Protein AF-A0A382B783-F1 (afdb_monomer_lite)

pLDDT: mean 85.04, std 12.95, range [49.09, 98.38]

Structure (mmCIF, N/CA/C/O backbone):
data_AF-A0A382B783-F1
#
_entry.id   AF-A0A382B783-F1
#
loop_
_atom_site.group_PDB
_atom_site.id
_atom_site.type_symbol
_atom_site.label_atom_id
_atom_site.label_alt_id
_atom_site.label_comp_id
_atom_site.label_asym_id
_atom_site.label_entity_id
_atom_site.label_seq_id
_atom_site.pdbx_PDB_ins_code
_atom_site.Cartn_x
_atom_site.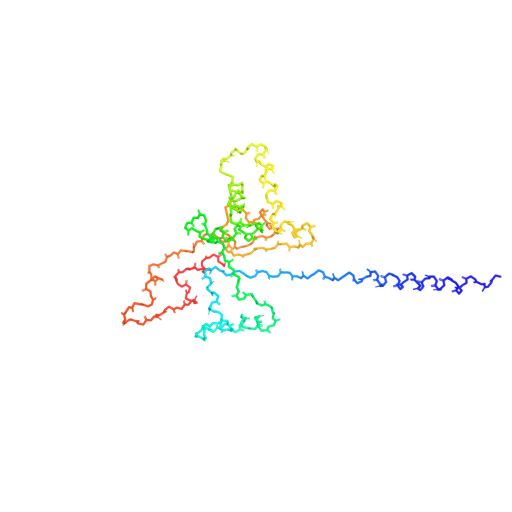Cartn_y
_atom_site.Cartn_z
_atom_site.occupancy
_atom_site.B_iso_or_equiv
_atom_site.auth_seq_id
_atom_site.auth_comp_id
_atom_site.auth_asym_id
_atom_site.auth_atom_id
_atom_site.pdbx_PDB_model_num
ATOM 1 N N . MET A 1 1 ? 13.243 57.520 39.022 1.00 53.50 1 MET A N 1
ATOM 2 C CA . MET A 1 1 ? 13.892 56.268 38.552 1.00 53.50 1 MET A CA 1
ATOM 3 C C . MET A 1 1 ? 13.348 55.000 39.249 1.00 53.50 1 MET A C 1
ATOM 5 O O . MET A 1 1 ? 14.130 54.183 39.711 1.00 53.50 1 MET A O 1
ATOM 9 N N . ARG A 1 2 ? 12.023 54.775 39.338 1.00 55.94 2 ARG A N 1
ATOM 10 C CA . ARG A 1 2 ? 11.465 53.550 39.976 1.00 55.94 2 ARG A CA 1
ATOM 11 C C . ARG A 1 2 ? 10.234 52.937 39.275 1.00 55.94 2 ARG A C 1
ATOM 13 O O . ARG A 1 2 ? 9.603 52.058 39.840 1.00 55.94 2 ARG A O 1
ATOM 20 N N . GLN A 1 3 ? 9.899 53.355 38.050 1.00 53.09 3 GLN A N 1
ATOM 21 C CA . GLN A 1 3 ? 8.708 52.855 37.332 1.00 53.09 3 GLN A CA 1
ATOM 22 C C . GLN A 1 3 ? 8.990 51.749 36.288 1.00 53.09 3 GLN A C 1
ATOM 24 O O . GLN A 1 3 ? 8.050 51.171 35.753 1.00 53.09 3 GLN A O 1
ATOM 29 N N . ASN A 1 4 ? 10.254 51.383 36.033 1.00 57.97 4 ASN A N 1
ATOM 30 C CA . ASN A 1 4 ? 10.607 50.499 34.905 1.00 57.97 4 ASN A CA 1
ATOM 31 C C . ASN A 1 4 ? 10.708 49.002 35.244 1.00 57.97 4 ASN A C 1
ATOM 33 O O . ASN A 1 4 ? 10.673 48.174 34.339 1.00 57.97 4 ASN A O 1
ATOM 37 N N . THR A 1 5 ? 10.815 48.621 36.517 1.00 59.06 5 THR A N 1
ATOM 38 C CA . THR A 1 5 ? 10.988 47.211 36.905 1.00 59.06 5 THR A CA 1
ATOM 39 C C . THR A 1 5 ? 9.684 46.418 36.819 1.00 59.06 5 THR A C 1
ATOM 41 O O . THR A 1 5 ? 9.678 45.327 36.258 1.00 59.06 5 THR A O 1
ATOM 44 N N . ILE A 1 6 ? 8.557 46.976 37.273 1.00 62.25 6 ILE A N 1
ATOM 45 C CA . ILE A 1 6 ? 7.248 46.290 37.248 1.00 62.25 6 ILE A CA 1
ATOM 46 C C . ILE A 1 6 ? 6.768 46.047 35.805 1.00 62.25 6 ILE A C 1
ATOM 48 O O . ILE A 1 6 ? 6.269 44.969 35.486 1.00 62.25 6 ILE A O 1
ATOM 52 N N . GLN A 1 7 ? 6.986 47.008 34.900 1.00 59.19 7 GLN A N 1
ATOM 53 C CA . GLN A 1 7 ? 6.627 46.854 33.485 1.00 59.19 7 GLN A CA 1
ATOM 54 C C . GLN A 1 7 ? 7.494 45.810 32.761 1.00 59.19 7 GLN A C 1
ATOM 56 O O . GLN A 1 7 ? 7.007 45.131 31.856 1.00 59.19 7 GLN A O 1
ATOM 61 N N . LEU A 1 8 ? 8.758 45.643 33.167 1.00 62.88 8 LEU A N 1
ATOM 62 C CA . LEU A 1 8 ? 9.668 44.655 32.585 1.00 62.88 8 LEU A CA 1
ATOM 63 C C . LEU A 1 8 ? 9.283 43.219 32.978 1.00 62.88 8 LEU A C 1
ATOM 65 O O . LEU A 1 8 ? 9.241 42.346 32.112 1.00 62.88 8 LEU A O 1
ATOM 69 N N . PHE A 1 9 ? 8.917 42.987 34.244 1.00 68.69 9 PHE A N 1
ATOM 70 C CA . PHE A 1 9 ? 8.416 41.682 34.696 1.00 68.69 9 PHE A CA 1
ATOM 71 C C . PHE A 1 9 ? 7.090 41.302 34.022 1.00 68.69 9 PHE A C 1
ATOM 73 O O . PHE A 1 9 ? 6.929 40.158 33.601 1.00 68.69 9 PHE A O 1
ATOM 80 N N . GLY A 1 10 ? 6.177 42.263 33.836 1.00 65.62 10 GLY A N 1
ATOM 81 C CA . GLY A 1 10 ? 4.923 42.030 33.111 1.00 65.62 10 GLY A CA 1
ATOM 82 C C . GLY A 1 10 ? 5.137 41.644 31.642 1.00 65.62 10 GLY A C 1
ATOM 83 O O . GLY A 1 10 ? 4.489 40.726 31.142 1.00 65.62 10 GLY A O 1
ATOM 84 N N . ARG A 1 11 ? 6.095 42.286 30.955 1.00 70.94 11 ARG A N 1
ATOM 85 C CA . ARG A 1 11 ? 6.446 41.955 29.561 1.00 70.94 11 ARG A CA 1
ATOM 86 C C . ARG A 1 11 ? 7.114 40.585 29.435 1.00 70.94 11 ARG A C 1
ATOM 88 O O . ARG A 1 11 ? 6.778 39.840 28.520 1.00 70.94 11 ARG A O 1
ATOM 95 N N . LEU A 1 12 ? 8.009 40.226 30.357 1.00 72.31 12 LEU A N 1
ATOM 96 C CA . LEU A 1 12 ? 8.652 38.907 30.372 1.00 72.31 12 LEU A CA 1
ATOM 97 C C . LEU A 1 12 ? 7.648 37.778 30.652 1.00 72.31 12 LEU A C 1
ATOM 99 O O . LEU A 1 12 ? 7.690 36.747 29.983 1.00 72.31 12 LEU A O 1
ATOM 103 N N . ALA A 1 13 ? 6.703 37.990 31.572 1.00 71.56 13 ALA A N 1
ATOM 104 C CA . ALA A 1 13 ? 5.634 37.031 31.852 1.00 71.56 13 ALA A CA 1
ATOM 105 C C . ALA A 1 13 ? 4.679 36.853 30.656 1.00 71.56 13 ALA A C 1
ATOM 107 O O . ALA A 1 13 ? 4.308 35.726 30.329 1.00 71.56 13 ALA A O 1
ATOM 108 N N . ALA A 1 14 ? 4.332 37.940 29.956 1.00 70.62 14 ALA A N 1
ATOM 109 C CA . ALA A 1 14 ? 3.501 37.884 28.751 1.00 70.62 14 ALA A CA 1
ATOM 110 C C . ALA A 1 14 ? 4.195 37.145 27.590 1.00 70.62 14 ALA A C 1
ATOM 112 O O . ALA A 1 14 ? 3.559 36.342 26.907 1.00 70.62 14 ALA A O 1
ATOM 113 N N . ILE A 1 15 ? 5.505 37.350 27.400 1.00 74.06 15 ILE A N 1
ATOM 114 C CA . ILE A 1 15 ? 6.299 36.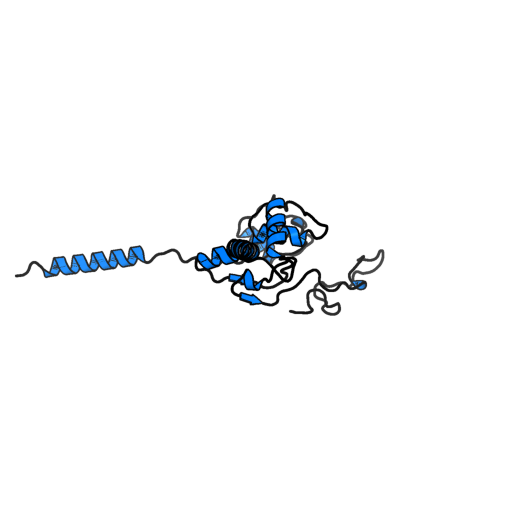621 26.397 1.00 74.06 15 ILE A CA 1
ATOM 115 C C . ILE A 1 15 ? 6.373 35.126 26.745 1.00 74.06 15 ILE A C 1
ATOM 117 O O . ILE A 1 15 ? 6.155 34.288 25.873 1.00 74.06 15 ILE A O 1
ATOM 121 N N . ALA A 1 16 ? 6.605 34.772 28.013 1.00 72.06 16 ALA A N 1
ATOM 122 C CA . ALA A 1 16 ? 6.646 33.374 28.450 1.00 72.06 16 ALA A CA 1
ATOM 123 C C . ALA A 1 16 ? 5.293 32.657 28.267 1.00 72.06 16 ALA A C 1
ATOM 125 O O . ALA A 1 16 ? 5.257 31.524 27.783 1.00 72.06 16 ALA A O 1
ATOM 126 N N . ALA A 1 17 ? 4.178 33.324 28.585 1.00 68.19 17 ALA A N 1
ATOM 127 C CA . ALA A 1 17 ? 2.832 32.792 28.368 1.00 68.19 17 ALA A CA 1
ATOM 128 C C . ALA A 1 17 ? 2.508 32.608 26.873 1.00 68.19 17 ALA A C 1
ATOM 130 O O . ALA A 1 17 ? 1.909 31.602 26.491 1.00 68.19 17 ALA A O 1
ATOM 131 N N . MET A 1 18 ? 2.960 33.527 26.013 1.00 68.62 18 MET A N 1
ATOM 132 C CA . MET A 1 18 ? 2.804 33.407 24.560 1.00 68.62 18 MET A CA 1
ATOM 133 C C . MET A 1 18 ? 3.639 32.248 23.988 1.00 68.62 18 MET A C 1
ATOM 135 O O . MET A 1 18 ? 3.148 31.499 23.146 1.00 68.62 18 MET A O 1
ATOM 139 N N . CYS A 1 19 ? 4.855 32.025 24.497 1.00 65.31 19 CYS A N 1
ATOM 140 C CA . CYS A 1 19 ? 5.683 30.870 24.130 1.00 65.31 19 CYS A CA 1
ATOM 141 C C . CYS A 1 19 ? 5.066 29.528 24.569 1.00 65.31 19 CYS A C 1
ATOM 143 O O . CYS A 1 19 ? 5.149 28.548 23.831 1.00 65.31 19 CYS A O 1
ATOM 145 N N . LEU A 1 20 ? 4.411 29.479 25.735 1.00 63.91 20 LEU A N 1
ATOM 146 C CA . LEU A 1 20 ? 3.696 28.288 26.217 1.00 63.91 20 LEU A CA 1
ATOM 147 C C . LEU A 1 20 ? 2.436 27.989 25.387 1.00 63.91 20 LEU A C 1
ATOM 149 O O . LEU A 1 20 ? 2.152 26.825 25.107 1.00 63.91 20 LEU A O 1
ATOM 153 N N . ALA A 1 21 ? 1.716 29.023 24.941 1.00 60.97 21 ALA A N 1
ATOM 154 C CA . ALA A 1 21 ? 0.538 28.878 24.083 1.00 60.97 21 ALA A CA 1
ATOM 155 C C . ALA A 1 21 ? 0.890 28.446 22.645 1.00 60.97 21 ALA A C 1
ATOM 157 O O . ALA A 1 21 ? 0.146 27.687 22.027 1.00 60.97 21 ALA A O 1
ATOM 158 N N . LEU A 1 22 ? 2.048 28.870 22.127 1.00 59.66 22 LEU A N 1
ATOM 159 C CA . LEU A 1 22 ? 2.572 28.447 20.820 1.00 59.66 22 LEU A CA 1
ATOM 160 C C . LEU A 1 22 ? 3.166 27.022 20.838 1.00 59.66 22 LEU A C 1
ATOM 162 O O . LEU A 1 22 ? 3.387 26.434 19.780 1.00 59.66 22 LEU A O 1
ATOM 166 N N . GLY A 1 23 ? 3.421 26.461 22.025 1.00 54.78 23 GLY A N 1
ATOM 167 C CA . GLY A 1 23 ? 4.120 25.187 22.219 1.00 54.78 23 GLY A CA 1
ATOM 168 C C . GLY A 1 23 ? 3.261 23.922 22.122 1.00 54.78 23 GLY A C 1
ATOM 169 O O . GLY A 1 23 ? 3.818 22.828 22.062 1.00 54.78 23 GLY A O 1
ATOM 170 N N . GLN A 1 24 ? 1.929 24.021 22.065 1.00 57.09 24 GLN A N 1
ATOM 171 C CA . GLN A 1 24 ? 1.061 22.850 21.868 1.00 57.09 24 GLN A CA 1
ATOM 172 C C . GLN A 1 24 ? 0.727 22.615 20.391 1.00 57.09 24 GLN A C 1
ATOM 174 O O . GLN A 1 24 ? -0.430 22.432 20.010 1.00 57.09 24 GLN A O 1
ATOM 179 N N . ALA A 1 25 ? 1.753 22.563 19.538 1.00 61.75 25 ALA A N 1
ATOM 180 C CA . ALA A 1 25 ? 1.596 21.903 18.250 1.00 61.75 25 ALA A CA 1
ATOM 181 C C . ALA A 1 25 ? 1.175 20.454 18.530 1.00 61.75 25 ALA A C 1
ATOM 183 O O . ALA A 1 25 ? 1.944 19.674 19.095 1.00 61.75 25 ALA A O 1
ATOM 184 N N . ARG A 1 26 ? -0.076 20.107 18.203 1.00 69.62 26 ARG A N 1
ATOM 185 C CA . ARG A 1 26 ? -0.609 18.760 18.424 1.00 69.62 26 ARG A CA 1
ATOM 186 C C . ARG A 1 26 ? 0.353 17.762 17.789 1.00 69.62 26 ARG A C 1
ATOM 188 O O . ARG A 1 26 ? 0.590 17.819 16.583 1.00 69.62 26 ARG A O 1
ATOM 195 N N . ALA A 1 27 ? 0.926 16.884 18.612 1.00 84.88 27 ALA A N 1
ATOM 196 C CA . ALA A 1 27 ? 1.867 15.881 18.141 1.00 84.88 27 ALA A CA 1
ATOM 197 C C . ALA A 1 27 ? 1.236 15.105 16.976 1.00 84.88 27 ALA A C 1
ATOM 199 O O . ALA A 1 27 ? 0.075 14.687 17.050 1.00 84.88 27 ALA A O 1
ATOM 200 N N . LYS A 1 28 ? 1.991 14.958 15.884 1.00 89.81 28 LYS A N 1
ATOM 201 C CA . LYS A 1 28 ? 1.539 14.220 14.703 1.00 89.81 28 LYS A CA 1
ATOM 202 C C . LYS A 1 28 ? 1.209 12.778 15.122 1.00 89.81 28 LYS A C 1
ATOM 204 O O . LYS A 1 28 ? 2.036 12.156 15.792 1.00 89.81 28 LYS A O 1
ATOM 209 N N . PRO A 1 29 ? 0.027 12.240 14.779 1.00 95.38 29 PRO A N 1
ATOM 210 C CA . PRO A 1 29 ? -0.332 10.882 15.163 1.00 95.38 29 PRO A CA 1
ATOM 211 C C . PRO A 1 29 ? 0.492 9.869 14.369 1.00 95.38 29 PRO A C 1
ATOM 213 O O . PRO A 1 29 ? 0.683 10.031 13.170 1.00 95.38 29 PRO A O 1
ATOM 216 N N . ASN A 1 30 ? 0.915 8.777 15.000 1.00 96.81 30 ASN A N 1
ATOM 217 C CA . ASN A 1 30 ? 1.461 7.645 14.255 1.00 96.81 30 ASN A CA 1
ATOM 218 C C . ASN A 1 30 ? 0.345 6.954 13.462 1.00 96.81 30 ASN A C 1
ATOM 220 O O . ASN A 1 30 ? -0.755 6.752 13.979 1.00 96.81 30 ASN A O 1
ATOM 224 N N . VAL A 1 31 ? 0.639 6.556 12.224 1.00 97.00 31 VAL A N 1
ATOM 225 C CA . VAL A 1 31 ? -0.295 5.825 11.360 1.00 97.00 31 VAL A CA 1
ATOM 226 C C . VAL A 1 31 ? 0.227 4.406 11.168 1.00 97.00 31 VAL A C 1
ATOM 228 O O . VAL A 1 31 ? 1.281 4.208 10.568 1.00 97.00 31 VAL A O 1
ATOM 231 N N . LEU A 1 32 ? -0.514 3.417 11.670 1.00 96.75 32 LEU A N 1
ATOM 232 C CA . LEU A 1 32 ? -0.247 2.000 11.432 1.00 96.75 32 LEU A CA 1
ATOM 233 C C . LEU A 1 32 ? -1.262 1.467 10.422 1.00 96.75 32 LEU A C 1
ATOM 235 O O . LEU A 1 32 ? -2.458 1.430 10.705 1.00 96.75 32 LEU A O 1
ATOM 239 N N . PHE A 1 33 ? -0.778 1.039 9.257 1.00 96.25 33 PHE A N 1
ATOM 240 C CA . PHE A 1 33 ? -1.615 0.470 8.208 1.00 96.25 33 PHE A CA 1
ATOM 241 C C . PHE A 1 33 ? -1.471 -1.056 8.175 1.00 96.25 33 PHE A C 1
ATOM 243 O O . PHE A 1 33 ? -0.418 -1.577 7.810 1.00 96.25 33 PHE A O 1
ATOM 250 N N . ILE A 1 34 ? -2.528 -1.768 8.574 1.00 95.81 34 ILE A N 1
ATOM 251 C CA . ILE A 1 34 ? -2.596 -3.235 8.552 1.00 95.81 34 ILE A CA 1
ATOM 252 C C . ILE A 1 34 ? -3.410 -3.645 7.328 1.00 95.81 34 ILE A C 1
ATOM 254 O O . ILE A 1 34 ? -4.547 -3.208 7.166 1.00 95.81 34 ILE A O 1
ATOM 258 N N . PHE A 1 35 ? -2.829 -4.482 6.469 1.00 94.25 35 PHE A N 1
ATOM 259 C CA . PHE A 1 35 ? -3.448 -4.894 5.213 1.00 94.25 35 PHE A CA 1
ATOM 260 C C . PHE A 1 35 ? -3.297 -6.399 5.003 1.00 94.25 35 PHE A C 1
ATOM 262 O O . PHE A 1 35 ? -2.184 -6.896 4.817 1.00 94.25 35 PHE A O 1
ATOM 269 N N . ALA A 1 36 ? -4.420 -7.114 5.047 1.00 92.56 36 ALA A N 1
ATOM 270 C CA . ALA A 1 36 ? -4.492 -8.546 4.790 1.00 92.56 36 ALA A CA 1
ATOM 271 C C . ALA A 1 36 ? -4.822 -8.812 3.313 1.00 92.56 36 ALA A C 1
ATOM 273 O O . ALA A 1 36 ? -5.616 -8.093 2.709 1.00 92.56 36 ALA A O 1
ATOM 274 N N . ASP A 1 37 ? -4.196 -9.836 2.733 1.00 90.44 37 ASP A N 1
ATOM 275 C CA . ASP A 1 37 ? -4.492 -10.288 1.369 1.00 90.44 37 ASP A CA 1
ATOM 276 C C . ASP A 1 37 ? -5.595 -11.353 1.400 1.00 90.44 37 ASP A C 1
ATOM 278 O O . ASP A 1 37 ? -5.625 -12.161 2.327 1.00 90.44 37 ASP A O 1
ATOM 282 N N . ASP A 1 38 ? -6.478 -11.343 0.401 1.00 89.38 38 ASP A N 1
ATOM 283 C CA . ASP A 1 38 ? -7.585 -12.301 0.230 1.00 89.38 38 ASP A CA 1
ATOM 284 C C . ASP A 1 38 ? -8.525 -12.480 1.451 1.00 89.38 38 ASP A C 1
ATOM 286 O O . ASP A 1 38 ? -9.184 -13.509 1.600 1.00 89.38 38 ASP A O 1
ATOM 290 N N . GLN A 1 39 ? -8.634 -11.473 2.327 1.00 90.81 39 GLN A N 1
ATOM 291 C CA . GLN A 1 39 ? -9.565 -11.502 3.459 1.00 90.81 39 GLN A CA 1
ATOM 292 C C . GLN A 1 39 ? -10.981 -11.087 3.026 1.00 90.81 39 GLN A C 1
ATOM 294 O O . GLN A 1 39 ? -11.192 -9.967 2.556 1.00 90.81 39 GLN A O 1
ATOM 299 N N . CYS A 1 40 ? -11.969 -11.960 3.240 1.00 89.69 40 CYS A N 1
ATOM 300 C CA . CYS A 1 40 ? -13.383 -11.597 3.119 1.00 89.69 40 CYS A CA 1
ATOM 301 C C . CYS A 1 40 ? -13.839 -10.805 4.360 1.00 89.69 40 CYS A C 1
ATOM 303 O O . CYS A 1 40 ? -13.437 -11.108 5.481 1.00 89.69 40 CYS A O 1
ATOM 305 N N . PHE A 1 41 ? -14.687 -9.788 4.179 1.00 87.75 41 PHE A N 1
ATOM 306 C CA . PHE A 1 41 ? -15.145 -8.934 5.284 1.00 87.75 41 PHE A CA 1
ATOM 307 C C . PHE A 1 41 ? -15.939 -9.710 6.350 1.00 87.75 41 PHE A C 1
ATOM 309 O O . PHE A 1 41 ? -15.895 -9.354 7.525 1.00 87.75 41 PHE A O 1
ATOM 316 N N . GLU A 1 42 ? -16.613 -10.793 5.953 1.00 89.19 42 GLU A N 1
ATOM 317 C CA . GLU A 1 42 ? -17.405 -11.642 6.846 1.00 89.19 42 GLU A CA 1
ATOM 318 C C . GLU A 1 42 ? -16.537 -12.487 7.786 1.00 89.19 42 GLU A C 1
ATOM 320 O O . GLU A 1 42 ? -17.064 -13.073 8.724 1.00 89.19 42 GLU A O 1
ATOM 325 N N . THR A 1 43 ? -15.214 -12.554 7.576 1.00 91.62 43 THR A N 1
ATOM 326 C CA . THR A 1 43 ? -14.321 -13.380 8.407 1.00 91.62 43 THR A CA 1
ATOM 327 C C . THR A 1 43 ? -13.886 -12.711 9.708 1.00 91.62 43 THR A C 1
ATOM 329 O O . THR A 1 43 ? -13.009 -13.232 10.395 1.00 91.62 43 THR A O 1
ATOM 332 N N . ILE A 1 44 ? -14.409 -11.525 10.014 1.00 93.06 44 ILE A N 1
ATOM 333 C CA . ILE A 1 44 ? -14.228 -10.866 11.308 1.00 93.06 44 ILE A CA 1
ATOM 334 C C . ILE A 1 44 ? -15.464 -11.199 12.135 1.00 93.06 44 ILE A C 1
ATOM 336 O O . ILE A 1 44 ? -16.566 -10.817 11.743 1.00 93.06 44 ILE A O 1
ATOM 340 N N . GLY A 1 45 ? -15.285 -11.878 13.269 1.00 91.38 45 GLY A N 1
ATOM 341 C CA . GLY A 1 45 ? -16.391 -12.397 14.078 1.00 91.38 45 GLY A CA 1
ATOM 342 C C . GLY A 1 45 ? -17.419 -11.325 14.451 1.00 91.38 45 GLY A C 1
ATOM 343 O O . GLY A 1 45 ? -18.619 -11.555 14.344 1.00 91.38 45 GLY A O 1
ATOM 344 N N . SER A 1 46 ? -16.972 -10.106 14.776 1.00 90.31 46 SER A N 1
ATOM 345 C CA . SER A 1 46 ? -17.870 -8.975 15.084 1.00 90.31 46 SER A CA 1
ATOM 346 C C . SER A 1 46 ? -18.652 -8.412 13.886 1.00 90.31 46 SER A C 1
ATOM 348 O O . SER A 1 46 ? -19.516 -7.559 14.084 1.00 90.31 46 SER A O 1
ATOM 350 N N . LEU A 1 47 ? -18.336 -8.814 12.650 1.00 89.50 47 LEU A N 1
ATOM 351 C CA . LEU A 1 47 ? -18.927 -8.275 11.416 1.00 89.50 47 LEU A CA 1
ATOM 352 C C . LEU A 1 47 ? -19.680 -9.319 10.579 1.00 89.50 47 LEU A C 1
ATOM 354 O O . LEU A 1 47 ? -20.258 -8.954 9.555 1.00 89.50 47 LEU A O 1
ATOM 358 N N . GLY A 1 48 ? -19.673 -10.592 10.974 1.00 85.69 48 GLY A N 1
ATOM 359 C CA . GLY A 1 48 ? -20.262 -11.653 10.165 1.00 85.69 48 GLY A CA 1
ATOM 360 C C . GLY A 1 48 ? -20.158 -13.031 10.805 1.00 85.69 48 GLY A C 1
ATOM 361 O O . GLY A 1 48 ? -20.815 -13.307 11.805 1.00 85.69 48 GLY A O 1
ATOM 362 N N . LEU A 1 49 ? -19.376 -13.913 10.182 1.00 81.69 49 LEU A N 1
ATOM 363 C CA . LEU A 1 49 ? -19.279 -15.329 10.529 1.00 81.69 49 LEU A CA 1
ATOM 364 C C . LEU A 1 49 ? -18.691 -15.509 11.934 1.00 81.69 49 LEU A C 1
ATOM 366 O O . LEU A 1 49 ? -17.502 -15.286 12.161 1.00 81.69 49 LEU A O 1
ATOM 370 N N . THR A 1 50 ? -19.518 -15.975 12.869 1.00 82.38 50 THR A N 1
ATOM 371 C CA . THR A 1 50 ? -19.137 -16.171 14.278 1.00 82.38 50 THR A CA 1
ATOM 372 C C . THR A 1 50 ? -18.268 -17.403 14.517 1.00 82.38 50 THR A C 1
ATOM 374 O O . THR A 1 50 ? -17.675 -17.533 15.585 1.00 82.38 50 THR A O 1
ATOM 377 N N . ASP A 1 51 ? -18.155 -18.290 13.528 1.00 86.81 51 ASP A N 1
ATOM 378 C CA . ASP A 1 51 ? -17.338 -19.507 13.609 1.00 86.81 51 ASP A CA 1
ATOM 379 C C . ASP A 1 51 ? -15.825 -19.211 13.548 1.00 86.81 51 ASP A C 1
ATOM 381 O O . ASP A 1 51 ? -14.997 -20.100 13.758 1.00 86.81 51 ASP A O 1
ATOM 385 N N . ILE A 1 52 ? -15.444 -17.958 13.267 1.00 87.19 52 ILE A N 1
ATOM 386 C CA . ILE A 1 52 ? -14.054 -17.516 13.139 1.00 87.19 52 ILE A CA 1
ATOM 387 C C . ILE A 1 52 ? -13.677 -16.657 14.349 1.00 87.19 52 ILE A C 1
ATOM 389 O O . ILE A 1 52 ? -14.246 -15.597 14.598 1.00 87.19 52 ILE A O 1
ATOM 393 N N . ASN A 1 53 ? -12.663 -17.100 15.095 1.00 90.19 53 ASN A N 1
ATOM 394 C CA . ASN A 1 53 ? -12.206 -16.416 16.302 1.00 90.19 53 ASN A CA 1
ATOM 395 C C . ASN A 1 53 ? -11.184 -15.310 15.969 1.00 90.19 53 ASN A C 1
ATOM 397 O O . ASN A 1 53 ? -10.022 -15.601 15.670 1.00 90.19 53 ASN A O 1
ATOM 401 N N . THR A 1 54 ? -11.594 -14.038 16.048 1.00 94.25 54 THR A N 1
ATOM 402 C CA . THR A 1 54 ? -10.755 -12.871 15.705 1.00 94.25 54 THR A CA 1
ATOM 403 C C . THR A 1 54 ? -10.619 -11.841 16.834 1.00 94.25 54 THR A C 1
ATOM 405 O O . THR A 1 54 ? -10.727 -10.637 16.583 1.00 94.25 54 THR A O 1
ATOM 408 N N . PRO A 1 55 ? -10.263 -12.234 18.069 1.00 94.94 55 PRO A N 1
ATOM 409 C CA . PRO A 1 55 ? -10.474 -11.406 19.261 1.00 94.94 55 PRO A CA 1
ATOM 410 C C . PRO A 1 55 ? -9.706 -10.072 19.215 1.00 94.94 55 PRO A C 1
ATOM 412 O O . PRO A 1 55 ? -10.132 -9.059 19.771 1.00 94.94 55 PRO A O 1
ATOM 415 N N . ASN A 1 56 ? -8.569 -10.036 18.512 1.00 96.44 56 ASN A N 1
ATOM 416 C CA . ASN A 1 56 ? -7.801 -8.810 18.296 1.00 96.44 56 ASN A CA 1
ATOM 417 C C . ASN A 1 56 ? -8.454 -7.855 17.283 1.00 96.44 56 ASN A C 1
ATOM 419 O O . ASN A 1 56 ? -8.402 -6.644 17.501 1.00 96.44 56 ASN A O 1
ATOM 423 N N . LEU A 1 57 ? -9.051 -8.372 16.203 1.00 95.38 57 LEU A N 1
ATOM 424 C CA . LEU A 1 57 ? -9.768 -7.557 15.215 1.00 95.38 57 LEU A CA 1
ATOM 425 C C . LEU A 1 57 ? -11.118 -7.105 15.772 1.00 95.38 57 LEU A C 1
ATOM 427 O O . LEU A 1 57 ? -11.466 -5.939 15.623 1.00 95.38 57 LEU A O 1
ATOM 431 N N . ASP A 1 58 ? -11.806 -7.973 16.512 1.00 95.19 58 ASP A N 1
ATOM 432 C CA . ASP A 1 58 ? -13.044 -7.652 17.227 1.00 95.19 58 ASP A CA 1
ATOM 433 C C . ASP A 1 58 ? -12.835 -6.469 18.180 1.00 95.19 58 ASP A C 1
ATOM 435 O O . ASP A 1 58 ? -13.585 -5.491 18.182 1.00 95.19 58 ASP A O 1
ATOM 439 N N . ARG A 1 59 ? -11.726 -6.480 18.930 1.00 97.00 59 ARG A N 1
ATOM 440 C CA . ARG A 1 59 ? -11.332 -5.349 19.779 1.00 97.00 59 ARG A CA 1
ATOM 441 C C . ARG A 1 59 ? -11.057 -4.067 18.983 1.00 97.00 59 ARG A C 1
ATOM 443 O O . ARG A 1 59 ? -11.316 -2.987 19.511 1.00 97.00 59 ARG A O 1
ATOM 450 N N . LEU A 1 60 ? -10.505 -4.149 17.769 1.00 96.31 60 LEU A N 1
ATOM 451 C CA . LEU A 1 60 ? -10.293 -2.971 16.914 1.00 96.31 60 LEU A CA 1
ATOM 452 C C . LEU A 1 60 ? -11.620 -2.409 16.398 1.00 96.31 60 LEU A C 1
ATOM 454 O O . LEU A 1 60 ? -11.814 -1.197 16.466 1.00 96.31 60 LEU A O 1
ATOM 458 N N . VAL A 1 61 ? -12.535 -3.276 15.955 1.00 95.00 61 VAL A N 1
ATOM 459 C CA . VAL A 1 61 ? -13.890 -2.894 15.525 1.00 95.00 61 VAL A CA 1
ATOM 460 C C . VAL A 1 61 ? -14.620 -2.169 16.657 1.00 95.00 61 VAL A C 1
ATOM 462 O O . VAL A 1 61 ? -15.082 -1.048 16.465 1.00 95.00 61 VAL A O 1
ATOM 465 N N . ASN A 1 62 ? -14.629 -2.747 17.862 1.00 95.56 62 ASN A N 1
ATOM 466 C CA . ASN A 1 62 ? -15.353 -2.201 19.017 1.00 95.56 62 ASN A CA 1
ATOM 467 C C . ASN A 1 62 ? -14.774 -0.888 19.572 1.00 95.56 62 ASN A C 1
ATOM 469 O O . ASN A 1 62 ? -15.456 -0.172 20.302 1.00 95.56 62 ASN A O 1
ATOM 473 N N . ARG A 1 63 ? -13.513 -0.566 19.265 1.00 97.81 63 ARG A N 1
ATOM 474 C CA . ARG A 1 63 ? -12.832 0.655 19.740 1.00 97.81 63 ARG A CA 1
ATOM 475 C C . ARG A 1 63 ? -12.705 1.735 18.670 1.00 97.81 63 ARG A C 1
ATOM 477 O O . ARG A 1 63 ? -12.101 2.773 18.941 1.00 97.81 63 ARG A O 1
ATOM 484 N N . GLY A 1 64 ? -13.183 1.472 17.459 1.00 95.94 64 GLY A N 1
ATOM 485 C CA . GLY A 1 64 ? -12.888 2.286 16.292 1.00 95.94 64 GLY A CA 1
ATOM 486 C C . GLY A 1 64 ? -14.114 2.601 15.452 1.00 95.94 64 GLY A C 1
ATOM 487 O O . GLY A 1 64 ? -15.253 2.594 15.909 1.00 95.94 64 GLY A O 1
ATOM 488 N N . THR A 1 65 ? -13.847 2.901 14.189 1.00 95.56 65 THR A N 1
ATOM 489 C CA . THR A 1 65 ? -14.869 3.107 13.168 1.00 95.56 65 THR A CA 1
ATOM 490 C C . THR A 1 65 ? -14.694 2.040 12.105 1.00 95.56 65 THR A C 1
ATOM 492 O O . THR A 1 65 ? -13.574 1.771 11.671 1.00 95.56 65 THR A O 1
ATOM 495 N N . GLN A 1 66 ? -15.805 1.444 11.686 1.00 92.88 66 GLN A N 1
ATOM 496 C CA . GLN A 1 66 ? -15.827 0.403 10.668 1.00 92.88 66 GLN A CA 1
ATOM 497 C C . GLN A 1 66 ? -16.695 0.828 9.483 1.00 92.88 66 GLN A C 1
ATOM 499 O O . GLN A 1 66 ? -17.719 1.490 9.653 1.00 92.88 66 GLN A O 1
ATOM 504 N N . PHE A 1 67 ? -16.274 0.446 8.280 1.00 94.06 67 PHE A N 1
ATOM 505 C CA . PHE A 1 67 ? -17.008 0.703 7.046 1.00 94.06 67 PHE A CA 1
ATOM 506 C C . PHE A 1 67 ? -17.557 -0.619 6.511 1.00 94.06 67 PHE A C 1
ATOM 508 O O . PHE A 1 67 ? -16.860 -1.349 5.814 1.00 94.06 67 PHE A O 1
ATOM 515 N N . SER A 1 68 ? -18.830 -0.903 6.787 1.00 90.00 68 SER A N 1
ATOM 516 C CA . SER A 1 68 ? -19.503 -2.145 6.366 1.00 90.00 68 SER A CA 1
ATOM 517 C C . SER A 1 68 ? -19.782 -2.235 4.859 1.00 90.00 68 SER A C 1
ATOM 519 O O . SER A 1 68 ? -20.304 -3.233 4.372 1.00 90.00 68 SER A O 1
ATOM 521 N N . ARG A 1 69 ? -19.464 -1.176 4.106 1.00 92.69 69 ARG A N 1
ATOM 522 C CA . ARG A 1 69 ? -19.674 -1.058 2.656 1.00 92.69 69 ARG A CA 1
ATOM 523 C C . ARG A 1 69 ? -18.430 -0.494 1.960 1.00 92.69 69 ARG A C 1
ATOM 525 O O . ARG A 1 69 ? -18.528 0.413 1.137 1.00 92.69 69 ARG A O 1
ATOM 532 N N . ALA A 1 70 ? -17.255 -0.997 2.336 1.00 93.75 70 ALA A N 1
ATOM 533 C CA . ALA A 1 70 ? -15.993 -0.701 1.663 1.00 93.75 70 ALA A CA 1
ATOM 534 C C . ALA A 1 70 ? -15.733 -1.740 0.561 1.00 93.75 70 ALA A C 1
ATOM 536 O O . ALA A 1 70 ? -15.660 -2.934 0.838 1.00 93.75 70 ALA A O 1
ATOM 537 N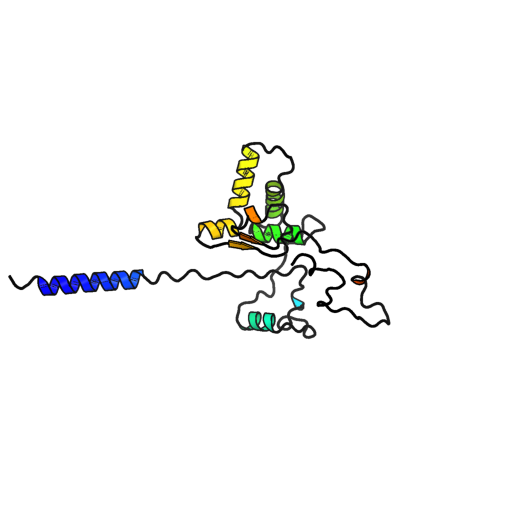 N . TYR A 1 71 ? -15.587 -1.289 -0.685 1.00 92.50 71 TYR A N 1
ATOM 538 C CA . TYR A 1 71 ? -15.464 -2.174 -1.846 1.00 92.50 71 TYR A CA 1
ATOM 539 C C . TYR A 1 71 ? -14.125 -2.012 -2.558 1.00 92.50 71 TYR A C 1
ATOM 541 O O . TYR A 1 71 ? -13.559 -0.921 -2.635 1.00 92.50 71 TYR A O 1
ATOM 549 N N . ASN A 1 72 ? -13.663 -3.110 -3.151 1.00 92.56 72 ASN A N 1
ATOM 550 C CA . ASN A 1 72 ? -12.587 -3.105 -4.128 1.00 92.56 72 ASN A CA 1
ATOM 551 C C . ASN A 1 72 ? -13.183 -2.885 -5.528 1.00 92.56 72 ASN A C 1
ATOM 553 O O . ASN A 1 72 ? -14.134 -3.565 -5.904 1.00 92.56 72 ASN A O 1
ATOM 557 N N . MET A 1 73 ? -12.621 -1.959 -6.311 1.00 94.00 73 MET A N 1
ATOM 558 C CA . MET A 1 73 ? -13.116 -1.627 -7.658 1.00 94.00 73 MET A CA 1
ATOM 559 C C . MET A 1 73 ? -12.878 -2.733 -8.703 1.00 94.00 73 MET A C 1
ATOM 561 O O . MET A 1 73 ? -13.232 -2.558 -9.867 1.00 94.00 73 MET A O 1
ATOM 565 N N . GLY A 1 74 ? -12.259 -3.850 -8.315 1.00 91.62 74 GLY A N 1
ATOM 566 C CA . GLY A 1 74 ? -11.984 -4.984 -9.186 1.00 91.62 74 GLY A CA 1
ATOM 567 C C . GLY A 1 74 ? -10.555 -4.965 -9.718 1.00 91.62 74 GLY A C 1
ATOM 568 O O . GLY A 1 74 ? -9.616 -4.579 -9.020 1.00 91.62 74 GLY A O 1
ATOM 569 N N . SER A 1 75 ? -10.365 -5.434 -10.952 1.00 94.38 75 SER A N 1
ATOM 570 C CA . SER A 1 75 ? -9.030 -5.627 -11.517 1.00 94.38 75 SER A CA 1
ATOM 571 C C . SER A 1 75 ? -8.987 -5.476 -13.035 1.00 94.38 75 SER A C 1
ATOM 573 O O . SER A 1 75 ? -9.953 -5.770 -13.729 1.00 94.38 75 SER A O 1
ATOM 575 N N . TRP A 1 76 ? -7.824 -5.073 -13.551 1.00 93.94 76 TRP A N 1
ATOM 576 C CA . TRP A 1 76 ? -7.484 -5.072 -14.982 1.00 93.94 76 TRP A CA 1
ATOM 577 C C . TRP A 1 76 ? -6.744 -6.347 -15.430 1.00 93.94 76 TRP A C 1
ATOM 579 O O . TRP A 1 76 ? -6.197 -6.400 -16.530 1.00 93.94 76 TRP A O 1
ATOM 589 N N . SER A 1 77 ? -6.635 -7.353 -14.558 1.00 88.25 77 SER A N 1
ATOM 590 C CA . SER A 1 77 ? -6.036 -8.663 -14.858 1.00 88.25 77 SER A CA 1
ATOM 591 C C . SER A 1 77 ? -6.507 -9.728 -13.859 1.00 88.25 77 SER A C 1
ATOM 593 O O . SER A 1 77 ? -7.070 -9.386 -12.820 1.00 88.25 77 SER A O 1
ATOM 595 N N . GLY A 1 78 ? -6.216 -11.010 -14.099 1.00 83.75 78 GLY A N 1
ATOM 596 C CA . GLY A 1 78 ? -6.512 -12.074 -13.123 1.00 83.75 78 GLY A CA 1
ATOM 597 C C . GLY A 1 78 ? -5.826 -11.884 -11.758 1.00 83.75 78 GLY A C 1
ATOM 598 O O . GLY A 1 78 ? -6.301 -12.390 -10.748 1.00 83.75 78 GLY A O 1
ATOM 599 N N . ALA A 1 79 ? -4.746 -11.098 -11.691 1.00 79.12 79 ALA A N 1
ATOM 600 C CA . ALA A 1 79 ? -4.061 -10.769 -10.444 1.00 79.12 79 ALA A CA 1
ATOM 601 C C . ALA A 1 79 ? -4.711 -9.560 -9.738 1.00 79.12 79 ALA A C 1
ATOM 603 O O . ALA A 1 79 ? -4.164 -8.453 -9.749 1.00 79.12 79 ALA A O 1
ATOM 604 N N . VAL A 1 80 ? -5.867 -9.771 -9.096 1.00 89.06 80 VAL A N 1
ATOM 605 C CA . VAL A 1 80 ? -6.637 -8.717 -8.392 1.00 89.06 80 VAL A CA 1
ATOM 606 C C . VAL A 1 80 ? -5.805 -7.980 -7.339 1.00 89.06 80 VAL A C 1
ATOM 608 O O . VAL A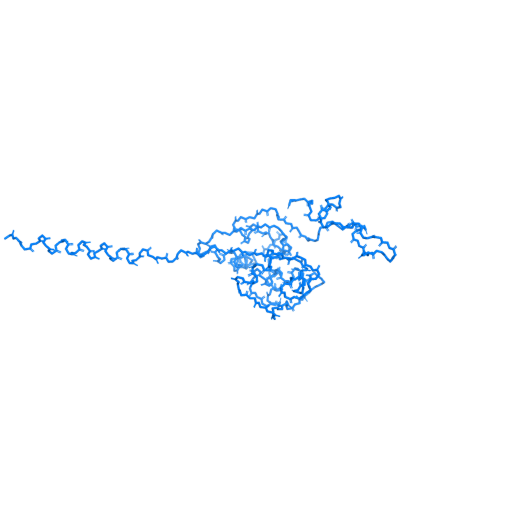 1 80 ? -5.885 -6.756 -7.222 1.00 89.06 80 VAL A O 1
ATOM 611 N N . CYS A 1 81 ? -4.936 -8.696 -6.622 1.00 91.44 81 CYS A N 1
ATOM 612 C CA . CYS A 1 81 ? -4.052 -8.104 -5.621 1.00 91.44 81 CYS A CA 1
ATOM 613 C C . CYS A 1 81 ? -3.137 -7.013 -6.208 1.00 91.44 81 CYS A C 1
ATO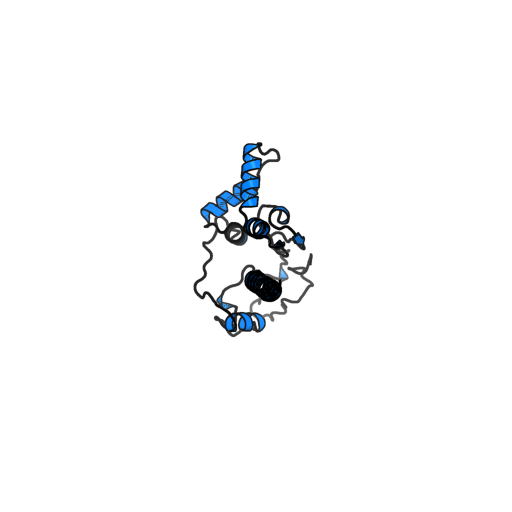M 615 O O . CYS A 1 81 ? -2.947 -5.981 -5.566 1.00 91.44 81 CYS A O 1
ATOM 617 N N . VAL A 1 82 ? -2.623 -7.178 -7.435 1.00 92.69 82 VAL A N 1
ATOM 618 C CA . VAL A 1 82 ? -1.793 -6.153 -8.092 1.00 92.69 82 VAL A CA 1
ATOM 619 C C . VAL A 1 82 ? -2.611 -4.882 -8.302 1.00 92.69 82 VAL A C 1
ATOM 621 O O . VAL A 1 82 ? -2.138 -3.796 -7.965 1.00 92.69 82 VAL A O 1
ATOM 624 N N . ALA A 1 83 ? -3.841 -5.006 -8.805 1.00 94.88 83 ALA A N 1
ATOM 625 C CA . ALA A 1 83 ? -4.712 -3.860 -9.034 1.00 94.88 83 ALA A CA 1
ATOM 626 C C . ALA A 1 83 ? -5.080 -3.141 -7.731 1.00 94.88 83 ALA A C 1
ATOM 628 O O . ALA A 1 83 ? -4.878 -1.929 -7.609 1.00 94.88 83 ALA A O 1
ATOM 629 N N . SER A 1 84 ? -5.509 -3.905 -6.724 1.00 95.31 84 SER A N 1
ATOM 630 C CA . SER A 1 84 ? -5.845 -3.401 -5.390 1.00 95.31 84 SER A CA 1
ATOM 631 C C . SER A 1 84 ? -4.693 -2.623 -4.754 1.00 95.31 84 SER A C 1
ATOM 633 O O . SER A 1 84 ? -4.893 -1.537 -4.213 1.00 95.31 84 SER A O 1
ATOM 635 N N . ARG A 1 85 ? -3.472 -3.161 -4.831 1.00 95.81 85 ARG A N 1
ATOM 636 C CA . ARG A 1 85 ? -2.279 -2.560 -4.220 1.00 95.81 85 ARG A CA 1
ATOM 637 C C . ARG A 1 85 ? -1.844 -1.290 -4.946 1.00 95.81 85 ARG A C 1
ATOM 639 O O . ARG A 1 85 ? -1.426 -0.339 -4.293 1.00 95.81 85 ARG A O 1
ATOM 646 N N . HIS A 1 86 ? -2.003 -1.232 -6.269 1.00 95.81 86 HIS A N 1
ATOM 647 C CA . HIS A 1 86 ? -1.758 -0.001 -7.026 1.00 95.81 86 HIS A CA 1
ATOM 648 C C . HIS A 1 86 ? -2.789 1.088 -6.707 1.00 95.81 86 HIS A C 1
ATOM 650 O O . HIS A 1 86 ? -2.398 2.237 -6.508 1.00 95.81 86 HIS A O 1
ATOM 656 N N . MET A 1 87 ? -4.082 0.753 -6.616 1.00 96.69 87 MET A N 1
ATOM 657 C CA . MET A 1 87 ? -5.104 1.716 -6.176 1.00 96.69 87 MET A CA 1
ATOM 658 C C . MET A 1 87 ? -4.791 2.248 -4.776 1.00 96.69 87 MET A C 1
ATOM 660 O O . MET A 1 87 ? -4.797 3.457 -4.562 1.00 96.69 87 MET A O 1
ATOM 664 N N . LEU A 1 88 ? -4.419 1.355 -3.856 1.00 96.12 88 LEU A N 1
ATOM 665 C CA . LEU A 1 88 ? -4.039 1.708 -2.492 1.00 96.12 88 LEU A CA 1
ATOM 666 C C . LEU A 1 88 ? -2.821 2.645 -2.437 1.00 96.12 88 LEU A C 1
ATOM 668 O O . LEU A 1 88 ? -2.888 3.681 -1.785 1.00 96.12 88 LEU A O 1
ATOM 672 N N . ILE A 1 89 ? -1.706 2.302 -3.096 1.00 96.75 89 ILE A N 1
ATOM 673 C CA . ILE A 1 89 ? -0.460 3.081 -2.972 1.00 96.75 89 ILE A CA 1
ATOM 674 C C . ILE A 1 89 ? -0.559 4.459 -3.647 1.00 96.75 89 ILE A C 1
ATOM 676 O O . ILE A 1 89 ? 0.071 5.420 -3.203 1.00 96.75 89 ILE A O 1
ATOM 680 N N . THR A 1 90 ? -1.346 4.551 -4.724 1.00 96.88 90 THR A N 1
ATOM 681 C CA . THR A 1 90 ? -1.513 5.783 -5.511 1.00 96.88 90 THR A CA 1
ATOM 682 C C . THR A 1 90 ? -2.677 6.645 -5.027 1.00 96.88 90 THR A C 1
ATOM 684 O O . THR A 1 90 ? -2.724 7.828 -5.353 1.00 96.88 90 THR A O 1
ATOM 687 N N . GLY A 1 91 ? -3.640 6.065 -4.301 1.00 96.31 91 GLY A N 1
ATOM 688 C CA . GLY A 1 91 ? -4.910 6.715 -3.966 1.00 96.31 91 GLY A CA 1
ATOM 689 C C . GLY A 1 91 ? -5.804 6.978 -5.185 1.00 96.31 91 GLY A C 1
ATOM 690 O O . GLY A 1 91 ? -6.647 7.874 -5.150 1.00 96.31 91 GLY A O 1
ATOM 691 N N . ARG A 1 92 ? -5.604 6.252 -6.294 1.00 96.88 92 ARG A N 1
ATOM 692 C CA . ARG A 1 92 ? -6.309 6.477 -7.567 1.00 96.88 92 ARG A CA 1
ATOM 693 C C . ARG A 1 92 ? -7.308 5.362 -7.852 1.00 96.88 92 ARG A C 1
ATOM 695 O O . ARG A 1 92 ? -7.096 4.211 -7.484 1.00 96.88 92 ARG A O 1
ATOM 702 N N . HIS A 1 93 ? -8.369 5.702 -8.585 1.00 96.75 93 HIS A N 1
ATOM 703 C CA . HIS A 1 93 ? -9.305 4.711 -9.121 1.00 96.75 93 HIS A CA 1
ATOM 704 C C . HIS A 1 93 ? -8.626 3.760 -10.114 1.00 96.75 93 HIS A C 1
ATOM 706 O O . HIS A 1 93 ? -7.567 4.070 -10.667 1.00 96.75 93 HIS A O 1
ATOM 712 N N . ILE A 1 94 ? -9.269 2.618 -10.357 1.00 96.56 94 ILE A N 1
ATOM 713 C CA . ILE A 1 94 ? -8.715 1.461 -11.068 1.00 96.56 94 ILE A CA 1
ATOM 714 C C . ILE A 1 94 ? -7.987 1.799 -12.382 1.00 96.56 94 ILE A C 1
ATOM 716 O O . ILE A 1 94 ? -6.844 1.386 -12.569 1.00 96.56 94 ILE A O 1
ATOM 720 N N . TRP A 1 95 ? -8.569 2.609 -13.267 1.00 96.00 95 TRP A N 1
ATOM 721 C CA . TRP A 1 95 ? -7.970 2.886 -14.581 1.00 96.00 95 TRP A CA 1
ATOM 722 C C . TRP A 1 95 ? -6.788 3.858 -14.496 1.00 96.00 95 TRP A C 1
ATOM 724 O O . TRP A 1 95 ? -5.815 3.734 -15.239 1.00 96.00 95 TRP A O 1
ATOM 734 N N . ARG A 1 96 ? -6.819 4.794 -13.542 1.00 96.94 96 ARG A N 1
ATOM 735 C CA . ARG A 1 96 ? -5.673 5.676 -13.262 1.00 96.94 96 ARG A CA 1
ATOM 736 C C . ARG A 1 96 ? -4.550 4.935 -12.535 1.00 96.94 96 ARG A C 1
ATOM 738 O O . ARG A 1 96 ? -3.378 5.203 -12.788 1.00 96.94 96 ARG A O 1
ATOM 745 N N . ALA A 1 97 ? -4.894 3.984 -11.669 1.00 96.00 97 ALA A N 1
ATOM 746 C CA . ALA A 1 97 ? -3.929 3.101 -11.023 1.00 96.00 97 ALA A CA 1
ATOM 747 C C . ALA A 1 97 ? -3.255 2.160 -12.037 1.00 96.00 97 ALA A C 1
ATOM 749 O O . ALA A 1 97 ? -2.051 1.919 -11.947 1.00 96.00 97 ALA A O 1
ATOM 750 N N . GLN A 1 98 ? -3.991 1.688 -13.049 1.00 95.56 98 GLN A N 1
ATOM 751 C CA . GLN A 1 98 ? -3.423 0.921 -14.158 1.00 95.56 98 GLN A CA 1
ATOM 752 C C . GLN A 1 98 ? -2.406 1.749 -14.956 1.00 95.56 98 GLN A C 1
ATOM 754 O O . GLN A 1 98 ? -1.313 1.255 -15.234 1.00 95.56 98 GLN A O 1
ATOM 759 N N . GLN A 1 99 ? -2.729 3.000 -15.299 1.00 94.62 99 GLN A N 1
ATOM 760 C CA . GLN A 1 99 ? -1.800 3.903 -15.994 1.00 94.62 99 GLN A CA 1
ATOM 761 C C . GLN A 1 99 ? -0.524 4.132 -15.171 1.00 94.62 99 GLN A C 1
ATOM 763 O O . GLN A 1 99 ? 0.579 3.938 -15.683 1.00 94.62 99 GLN A O 1
ATOM 768 N N . ALA A 1 100 ? -0.672 4.430 -13.875 1.00 94.62 100 ALA A N 1
ATOM 769 C CA . ALA A 1 100 ? 0.449 4.545 -12.941 1.00 94.62 100 ALA A CA 1
ATOM 770 C C . ALA A 1 100 ? 1.305 3.269 -12.901 1.00 94.62 100 ALA A C 1
ATOM 772 O O . ALA A 1 100 ? 2.531 3.337 -12.949 1.00 94.62 100 ALA A O 1
ATOM 773 N N . SER A 1 101 ? 0.668 2.093 -12.886 1.00 93.38 101 SER A N 1
ATOM 774 C CA . SER A 1 101 ? 1.358 0.800 -12.935 1.00 93.38 101 SER A CA 1
ATOM 775 C C . SER A 1 101 ? 2.262 0.670 -14.162 1.00 93.38 101 SER A C 1
ATOM 777 O O . SER A 1 101 ? 3.397 0.210 -14.041 1.00 93.38 101 SER A O 1
ATOM 779 N N . GLN A 1 102 ? 1.804 1.114 -15.339 1.00 91.88 102 GLN A N 1
ATOM 780 C CA . GLN A 1 102 ? 2.614 1.070 -16.563 1.00 91.88 102 GLN A CA 1
ATOM 781 C C . GLN A 1 102 ? 3.839 1.984 -16.483 1.00 91.88 102 GLN A C 1
ATOM 783 O O . GLN A 1 102 ? 4.929 1.569 -16.881 1.00 91.88 102 GLN A O 1
ATOM 788 N N . VAL A 1 103 ? 3.665 3.190 -15.935 1.00 92.31 103 VAL A N 1
ATOM 789 C CA . VAL A 1 103 ? 4.750 4.162 -15.730 1.00 92.31 103 VAL A CA 1
ATOM 790 C C . VAL A 1 103 ? 5.787 3.616 -14.744 1.00 92.31 103 VAL A C 1
ATOM 792 O O . VAL A 1 103 ? 6.983 3.594 -15.039 1.00 92.31 103 VAL A O 1
ATOM 795 N N . LEU A 1 104 ? 5.336 3.111 -13.593 1.00 91.12 104 LEU A N 1
ATOM 796 C CA . LEU A 1 104 ? 6.208 2.597 -12.532 1.00 91.12 104 LEU A CA 1
ATOM 797 C C . LEU A 1 104 ? 6.982 1.341 -12.949 1.00 91.12 104 LEU A C 1
ATOM 799 O O . LEU A 1 104 ? 8.147 1.186 -12.566 1.00 91.12 104 LEU A O 1
ATOM 803 N N . ARG A 1 105 ? 6.349 0.483 -13.759 1.00 86.50 105 ARG A N 1
ATOM 804 C CA . ARG A 1 105 ? 6.931 -0.757 -14.281 1.00 86.50 105 ARG A CA 1
ATOM 805 C C . ARG A 1 105 ? 8.184 -0.538 -15.105 1.00 86.50 105 ARG A C 1
ATOM 807 O O . ARG A 1 105 ? 9.071 -1.383 -15.048 1.00 86.50 105 ARG A O 1
ATOM 814 N N . GLY A 1 106 ? 8.241 0.545 -15.883 1.00 67.56 106 GLY A N 1
ATOM 815 C CA . GLY A 1 106 ? 9.383 0.859 -16.742 1.00 67.56 106 GLY A CA 1
ATOM 816 C C . GLY A 1 106 ? 9.807 -0.326 -17.617 1.00 67.56 106 GLY A C 1
ATOM 817 O O . GLY A 1 106 ? 10.883 -0.889 -17.425 1.00 67.56 106 GLY A O 1
ATOM 818 N N . LYS A 1 107 ? 8.959 -0.757 -18.563 1.00 54.09 107 LYS A N 1
ATOM 819 C CA . LYS A 1 107 ? 9.379 -1.773 -19.542 1.00 54.09 107 LYS A CA 1
ATOM 820 C C . LYS A 1 107 ? 10.426 -1.171 -20.487 1.00 54.09 107 LYS A C 1
ATOM 822 O O . LYS A 1 107 ? 10.081 -0.359 -21.334 1.00 54.09 107 LYS A O 1
ATOM 827 N N . GLY A 1 108 ? 11.669 -1.633 -20.357 1.00 53.91 108 GLY A N 1
ATOM 828 C CA . GLY A 1 108 ? 12.790 -1.319 -21.246 1.00 53.91 108 GLY A CA 1
ATOM 829 C C . GLY A 1 108 ? 14.001 -0.844 -20.450 1.00 53.91 108 GLY A C 1
ATOM 830 O O . GLY A 1 108 ? 13.882 0.057 -19.629 1.00 53.91 108 GLY A O 1
ATOM 831 N N . LYS A 1 109 ? 15.178 -1.441 -20.676 1.00 58.50 109 LYS A N 1
ATOM 832 C CA . LYS A 1 109 ? 16.428 -1.061 -19.986 1.00 58.50 109 LYS A CA 1
ATOM 833 C C . LYS A 1 109 ? 16.893 0.378 -20.293 1.00 58.50 109 LYS A C 1
ATOM 835 O O . LYS A 1 109 ? 17.835 0.831 -19.662 1.00 58.50 109 LYS A O 1
ATOM 840 N N . ASN A 1 110 ? 16.201 1.094 -21.185 1.00 74.06 110 ASN A N 1
ATOM 841 C CA . ASN A 1 110 ? 16.525 2.443 -21.640 1.00 74.06 110 ASN A CA 1
ATOM 842 C C . ASN A 1 110 ? 15.253 3.311 -21.627 1.00 74.06 110 ASN A C 1
ATOM 844 O O . ASN A 1 110 ? 14.543 3.377 -22.629 1.00 74.06 110 ASN A O 1
ATOM 848 N N . LEU A 1 111 ? 14.937 3.935 -20.491 1.00 83.62 111 LEU A N 1
ATOM 849 C CA . LEU A 1 111 ? 13.940 5.010 -20.455 1.00 83.62 111 LEU A CA 1
ATOM 850 C C . LEU A 1 111 ? 14.574 6.279 -21.037 1.00 83.62 111 LEU A C 1
ATOM 852 O O . LEU A 1 111 ? 15.737 6.565 -20.744 1.00 83.62 111 LEU A O 1
ATOM 856 N N . THR A 1 112 ? 13.829 7.047 -21.833 1.00 90.62 112 THR A N 1
ATOM 857 C CA . THR A 1 112 ? 14.267 8.406 -22.198 1.00 90.62 112 THR A CA 1
ATOM 858 C C . THR A 1 112 ? 14.309 9.294 -20.945 1.00 90.62 112 THR A C 1
ATOM 860 O O . THR A 1 112 ? 13.639 8.975 -19.953 1.00 90.62 112 THR A O 1
ATOM 863 N N . PRO A 1 113 ? 15.049 10.418 -20.949 1.00 91.62 113 PRO A N 1
ATOM 864 C CA . PRO A 1 113 ? 15.040 11.362 -19.831 1.00 91.62 113 PRO A CA 1
ATOM 865 C C . PRO A 1 113 ? 13.625 11.803 -19.420 1.00 91.62 113 PRO A C 1
ATOM 867 O O . PRO A 1 113 ? 13.317 11.873 -18.232 1.00 91.62 113 PRO A O 1
ATOM 870 N N . GLU A 1 114 ? 12.727 12.007 -20.384 1.00 91.94 114 GLU A N 1
ATOM 871 C CA . GLU A 1 114 ? 11.333 12.399 -20.138 1.00 91.94 114 GLU A CA 1
ATOM 872 C C . GLU A 1 114 ? 10.537 11.271 -19.467 1.00 91.94 114 GLU A C 1
ATOM 874 O O . GLU A 1 114 ? 9.760 11.505 -18.537 1.00 91.94 114 GLU A O 1
ATOM 879 N N . GLN A 1 115 ? 10.745 10.026 -19.905 1.00 90.62 115 GLN A N 1
ATOM 880 C CA . GLN A 1 115 ? 10.119 8.853 -19.291 1.00 90.62 115 GLN A CA 1
ATOM 881 C C . GLN A 1 115 ? 10.641 8.620 -17.870 1.00 90.62 115 GLN A C 1
ATOM 883 O O . GLN A 1 115 ? 9.866 8.265 -16.977 1.00 90.62 115 GLN A O 1
ATOM 888 N N . GLN A 1 116 ? 11.935 8.849 -17.646 1.00 90.69 116 GLN A N 1
ATOM 889 C CA . GLN A 1 116 ? 12.550 8.767 -16.327 1.00 90.69 116 GLN A CA 1
ATOM 890 C C . GLN A 1 116 ? 11.977 9.839 -15.389 1.00 90.69 116 GLN A C 1
ATOM 892 O O . GLN A 1 116 ? 11.515 9.495 -14.300 1.00 90.69 116 GLN A O 1
ATOM 897 N N . ALA A 1 117 ? 11.898 11.096 -15.835 1.00 92.81 117 ALA A N 1
ATOM 898 C CA . ALA A 1 117 ? 11.301 12.190 -15.066 1.00 92.81 117 ALA A CA 1
ATOM 899 C C . ALA A 1 117 ? 9.822 11.922 -14.737 1.00 92.81 117 ALA A C 1
ATOM 901 O O . ALA A 1 117 ? 9.384 12.104 -13.600 1.00 92.81 117 ALA A O 1
ATOM 902 N N . THR A 1 118 ? 9.056 11.406 -15.703 1.00 93.75 118 THR A N 1
ATOM 903 C CA . THR A 1 118 ? 7.651 11.012 -15.494 1.00 93.75 118 THR A CA 1
ATOM 904 C C . THR A 1 118 ? 7.531 9.920 -14.431 1.00 93.75 118 THR A C 1
ATOM 906 O O . THR A 1 118 ? 6.660 9.972 -13.560 1.00 93.75 118 THR A O 1
ATOM 909 N N . ARG A 1 119 ? 8.423 8.927 -14.465 1.00 92.69 119 ARG A N 1
ATOM 910 C CA . ARG A 1 119 ? 8.442 7.833 -13.493 1.00 92.69 119 ARG A CA 1
ATOM 911 C C . ARG A 1 119 ? 8.828 8.305 -12.093 1.00 92.69 119 ARG A C 1
ATOM 913 O O . ARG A 1 119 ? 8.233 7.850 -11.119 1.00 92.69 119 ARG A O 1
ATOM 920 N N . GLU A 1 120 ? 9.794 9.206 -11.979 1.00 93.00 120 GLU A N 1
ATOM 921 C CA . GLU A 1 120 ? 10.184 9.816 -10.702 1.00 93.00 120 GLU A CA 1
ATOM 922 C C . GLU A 1 120 ? 9.059 10.663 -10.107 1.00 93.00 120 GLU A C 1
ATOM 924 O O . GLU A 1 120 ? 8.768 10.539 -8.916 1.00 93.00 120 GLU A O 1
ATOM 929 N N . ALA A 1 121 ? 8.360 11.441 -10.937 1.00 95.31 121 ALA A N 1
ATOM 930 C CA . ALA A 1 121 ? 7.165 12.165 -10.519 1.00 95.31 121 ALA A CA 1
ATOM 931 C C . ALA A 1 121 ? 6.061 11.208 -10.031 1.00 95.31 121 ALA A C 1
ATOM 933 O O . ALA A 1 121 ? 5.393 11.485 -9.033 1.00 95.31 121 ALA A O 1
ATOM 934 N N . GLU A 1 122 ? 5.888 10.054 -10.683 1.00 95.94 122 GLU A N 1
ATOM 935 C CA . GLU A 1 122 ? 4.926 9.042 -10.241 1.00 95.94 122 GLU A CA 1
ATOM 936 C C . GLU A 1 122 ? 5.321 8.425 -8.886 1.00 95.94 122 GLU A C 1
ATOM 938 O O . GLU A 1 122 ? 4.462 8.313 -8.012 1.00 95.94 122 GLU A O 1
ATOM 943 N N . TYR A 1 123 ? 6.608 8.123 -8.650 1.00 95.62 123 TYR A N 1
ATOM 944 C CA . TYR A 1 123 ? 7.091 7.720 -7.318 1.00 95.62 123 TYR A CA 1
ATOM 945 C C . TYR A 1 123 ? 6.816 8.794 -6.268 1.00 95.62 123 TYR A C 1
ATOM 947 O O . TYR A 1 123 ? 6.279 8.487 -5.204 1.00 95.62 123 TYR A O 1
ATOM 955 N N . ALA A 1 124 ? 7.133 10.056 -6.568 1.00 96.25 124 ALA A N 1
ATOM 956 C CA . ALA A 1 124 ? 6.932 11.160 -5.640 1.00 96.25 124 ALA A CA 1
ATOM 957 C C . ALA A 1 124 ? 5.461 11.301 -5.213 1.00 96.25 124 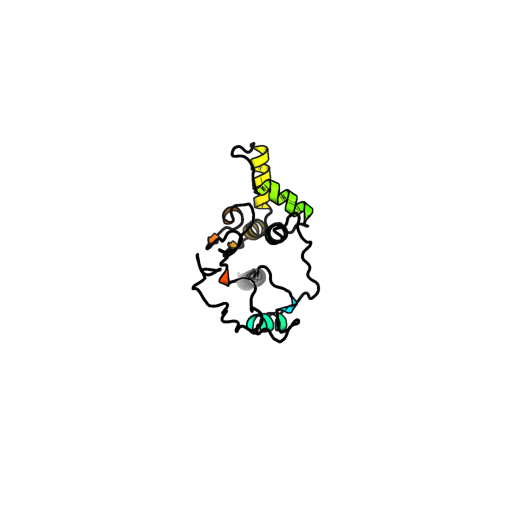ALA A C 1
ATOM 959 O O . ALA A 1 124 ? 5.195 11.735 -4.093 1.00 96.25 124 ALA A O 1
ATOM 960 N N . ASN A 1 125 ? 4.508 10.908 -6.058 1.00 96.88 125 ASN A N 1
ATOM 961 C CA . ASN A 1 125 ? 3.076 10.995 -5.774 1.00 96.88 125 ASN A CA 1
ATOM 962 C C . ASN A 1 125 ? 2.492 9.789 -5.020 1.00 96.88 125 ASN A C 1
ATOM 964 O O . ASN A 1 125 ? 1.316 9.820 -4.660 1.00 96.88 125 ASN A O 1
ATOM 968 N N . LEU A 1 126 ? 3.281 8.749 -4.740 1.00 97.44 126 LEU A N 1
ATOM 969 C CA . LEU A 1 126 ? 2.842 7.640 -3.891 1.00 97.44 126 LEU A CA 1
ATOM 970 C C . LEU A 1 126 ? 2.602 8.127 -2.456 1.00 97.44 126 LEU A C 1
ATOM 972 O O . LEU A 1 126 ? 3.384 8.930 -1.936 1.00 97.44 126 LEU A O 1
ATOM 976 N N . TRP A 1 127 ? 1.565 7.616 -1.780 1.00 97.31 127 TRP A N 1
ATOM 977 C CA . TRP A 1 127 ? 1.216 8.105 -0.439 1.00 97.31 127 TRP A CA 1
ATOM 978 C C . TRP A 1 127 ? 2.373 8.059 0.575 1.00 97.31 127 TRP A C 1
ATOM 980 O O . TRP A 1 127 ? 2.463 9.003 1.363 1.00 97.31 127 TRP A O 1
ATOM 990 N N . PRO A 1 128 ? 3.310 7.082 0.569 1.00 97.75 128 PRO A N 1
ATOM 991 C CA . PRO A 1 128 ? 4.400 7.105 1.537 1.00 97.75 128 PRO A CA 1
ATOM 992 C C . PRO A 1 128 ? 5.413 8.219 1.239 1.00 97.75 128 PRO A C 1
ATOM 994 O O . PRO A 1 128 ? 5.941 8.832 2.164 1.00 97.75 128 PRO A O 1
ATOM 997 N N . GLN A 1 129 ? 5.630 8.573 -0.031 1.00 97.94 129 GLN A N 1
ATOM 998 C CA . GLN A 1 129 ? 6.465 9.723 -0.400 1.00 97.94 129 GLN A CA 1
ATOM 999 C C . GLN A 1 129 ? 5.800 11.045 0.001 1.00 97.94 129 GLN A C 1
ATOM 1001 O O . GLN A 1 129 ? 6.461 11.946 0.523 1.00 97.94 129 GLN A O 1
ATOM 1006 N N . VAL A 1 130 ? 4.479 11.147 -0.175 1.00 97.81 130 VAL A N 1
ATOM 1007 C CA . VAL A 1 130 ? 3.688 12.295 0.295 1.00 97.81 130 VAL A CA 1
ATOM 1008 C C . VAL A 1 130 ? 3.772 12.427 1.821 1.00 97.81 130 VAL A C 1
ATOM 1010 O O . VAL A 1 130 ? 4.062 13.512 2.325 1.00 97.81 130 VAL A O 1
ATOM 1013 N N . MET A 1 131 ? 3.596 11.329 2.566 1.00 97.69 131 MET A N 1
ATOM 1014 C CA . MET A 1 131 ? 3.744 11.319 4.027 1.00 97.69 131 MET A CA 1
ATOM 1015 C C . MET A 1 131 ? 5.171 11.672 4.466 1.00 97.69 131 MET A C 1
ATOM 1017 O O . MET A 1 131 ? 5.344 12.444 5.410 1.00 97.69 131 MET A O 1
ATOM 1021 N N . GLY A 1 132 ? 6.187 11.182 3.751 1.00 97.44 132 GLY A N 1
ATOM 1022 C CA . GLY A 1 132 ? 7.588 11.538 3.969 1.00 97.44 132 GLY A CA 1
ATOM 1023 C C . GLY A 1 132 ? 7.828 13.045 3.884 1.00 97.44 132 GLY A C 1
ATOM 1024 O O . GLY A 1 132 ? 8.393 13.635 4.804 1.00 97.44 132 GLY A O 1
ATOM 1025 N N . ARG A 1 133 ? 7.309 13.698 2.834 1.00 97.38 133 ARG A N 1
ATOM 1026 C CA . ARG A 1 133 ? 7.380 15.165 2.685 1.00 97.38 133 ARG A CA 1
ATOM 1027 C C . ARG A 1 133 ? 6.600 15.922 3.762 1.00 97.38 133 ARG A C 1
ATOM 1029 O O . ARG A 1 133 ? 6.983 17.031 4.115 1.00 97.38 133 ARG A O 1
ATOM 1036 N N . ALA A 1 134 ? 5.555 15.320 4.329 1.00 96.38 134 ALA A N 1
ATOM 1037 C CA . ALA A 1 134 ? 4.842 15.858 5.489 1.00 96.38 134 ALA A CA 1
ATOM 1038 C C . ALA A 1 134 ? 5.590 15.645 6.828 1.00 96.38 134 ALA A C 1
ATOM 1040 O O . ALA A 1 134 ? 5.094 16.035 7.892 1.00 96.38 134 ALA A O 1
ATOM 1041 N N . GLY A 1 135 ? 6.787 15.051 6.801 1.00 96.38 135 GLY A N 1
ATOM 1042 C CA . GLY A 1 135 ? 7.653 14.846 7.961 1.00 96.38 135 GLY A CA 1
ATOM 1043 C C . GLY A 1 135 ? 7.373 13.564 8.744 1.00 96.38 135 GLY A C 1
ATOM 1044 O O . GLY A 1 135 ? 7.690 13.516 9.930 1.00 96.38 135 GLY A O 1
ATOM 1045 N N . TYR A 1 136 ? 6.755 12.558 8.121 1.00 97.62 136 TYR A N 1
ATOM 1046 C CA . TYR A 1 136 ? 6.657 11.211 8.688 1.00 97.62 136 TYR A CA 1
ATOM 1047 C C . TYR A 1 136 ? 7.844 10.350 8.265 1.00 97.62 136 TYR A C 1
ATOM 1049 O O . TYR A 1 136 ? 8.323 10.449 7.137 1.00 97.62 136 TYR A O 1
ATOM 1057 N N . GLN A 1 137 ? 8.255 9.434 9.141 1.00 97.94 137 GLN A N 1
ATOM 1058 C CA . GLN A 1 137 ? 9.074 8.307 8.722 1.00 97.94 137 GLN A CA 1
ATOM 1059 C C . GLN A 1 137 ? 8.171 7.223 8.126 1.00 97.94 137 GLN A C 1
ATOM 1061 O O . GLN A 1 137 ? 7.186 6.830 8.752 1.00 97.94 137 GLN A O 1
ATOM 1066 N N . THR A 1 138 ? 8.490 6.734 6.929 1.00 98.38 138 THR A N 1
ATOM 1067 C CA . THR A 1 138 ? 7.688 5.701 6.258 1.00 98.38 138 THR A CA 1
ATOM 1068 C C . THR A 1 138 ? 8.397 4.357 6.228 1.00 98.38 138 THR A C 1
ATOM 1070 O O . THR A 1 138 ? 9.565 4.249 5.852 1.00 98.38 138 THR A O 1
ATOM 1073 N N . PHE A 1 139 ? 7.667 3.321 6.633 1.00 98.19 139 PHE A N 1
ATOM 1074 C CA . PHE A 1 139 ? 8.165 1.960 6.764 1.00 98.19 139 PHE A CA 1
ATOM 1075 C C . PHE A 1 139 ? 7.223 0.970 6.077 1.00 98.19 139 PHE A C 1
ATOM 1077 O O . PHE A 1 139 ? 6.003 1.111 6.168 1.00 98.19 139 PHE A O 1
ATOM 1084 N N . PHE A 1 140 ? 7.788 -0.052 5.439 1.00 97.62 140 PHE A N 1
ATOM 1085 C CA . PHE A 1 140 ? 7.047 -1.155 4.843 1.00 97.62 140 PHE A CA 1
ATOM 1086 C C . PHE A 1 140 ? 7.658 -2.516 5.193 1.00 97.62 140 PHE A C 1
ATOM 1088 O O . PHE A 1 140 ? 8.878 -2.692 5.173 1.00 97.62 140 PHE A O 1
ATOM 1095 N N . THR A 1 141 ? 6.788 -3.496 5.447 1.00 94.88 141 THR A N 1
ATOM 1096 C CA . THR A 1 141 ? 7.138 -4.914 5.565 1.00 94.88 141 THR A CA 1
ATOM 1097 C C . THR A 1 141 ? 6.018 -5.801 5.030 1.00 94.88 141 THR A C 1
ATOM 1099 O O . THR A 1 141 ? 4.843 -5.449 5.145 1.00 94.88 141 THR A O 1
ATOM 1102 N N . GLY A 1 142 ? 6.368 -6.949 4.445 1.00 91.75 142 GLY A N 1
ATOM 1103 C CA . GLY A 1 142 ? 5.412 -7.942 3.954 1.00 91.75 142 GLY A CA 1
ATOM 1104 C C . GLY A 1 142 ? 5.231 -7.948 2.435 1.00 91.75 142 GLY A C 1
ATOM 1105 O O . GLY A 1 142 ? 6.141 -7.634 1.665 1.00 91.75 142 GLY A O 1
ATOM 1106 N N . LYS A 1 143 ? 4.050 -8.377 1.977 1.00 91.31 143 LYS A N 1
ATOM 1107 C CA . LYS A 1 143 ? 3.750 -8.573 0.549 1.00 91.31 143 LYS A CA 1
ATOM 1108 C C . LYS A 1 143 ? 3.620 -7.236 -0.164 1.00 91.31 143 LYS A C 1
ATOM 1110 O O . LYS A 1 143 ? 2.719 -6.466 0.157 1.00 91.31 143 LYS A O 1
ATOM 1115 N N . TRP A 1 144 ? 4.490 -6.974 -1.135 1.00 91.81 144 TRP A N 1
ATOM 1116 C CA . TRP A 1 144 ? 4.464 -5.743 -1.920 1.00 91.81 144 TRP A CA 1
ATOM 1117 C C . TRP A 1 144 ? 3.642 -5.911 -3.190 1.00 91.81 144 TRP A C 1
ATOM 1119 O O . TRP A 1 144 ? 2.640 -5.230 -3.360 1.00 91.81 144 TRP A O 1
ATOM 1129 N N . HIS A 1 145 ? 4.027 -6.862 -4.044 1.00 89.44 145 HIS A N 1
ATOM 1130 C CA . HIS A 1 145 ? 3.315 -7.262 -5.265 1.00 89.44 145 HIS A CA 1
ATOM 1131 C C . HIS A 1 145 ? 2.868 -6.107 -6.195 1.00 89.44 145 HIS A C 1
ATOM 1133 O O . HIS A 1 145 ? 1.874 -6.209 -6.913 1.00 89.44 145 HIS A O 1
ATOM 1139 N N . ILE A 1 146 ? 3.627 -5.010 -6.206 1.00 88.75 146 ILE A N 1
ATOM 1140 C CA . ILE A 1 146 ? 3.532 -3.899 -7.162 1.00 88.75 146 ILE A CA 1
ATOM 1141 C C . ILE A 1 146 ? 4.750 -3.987 -8.086 1.00 88.75 146 ILE A C 1
ATOM 1143 O O . ILE A 1 146 ? 5.834 -4.379 -7.657 1.00 88.75 146 ILE A O 1
ATOM 1147 N N . GLN A 1 147 ? 4.589 -3.639 -9.366 1.00 80.38 147 GLN A N 1
ATOM 1148 C CA . GLN A 1 147 ? 5.657 -3.717 -10.375 1.00 80.38 147 GLN A CA 1
ATOM 1149 C C . GLN A 1 147 ? 6.601 -2.504 -10.264 1.00 80.38 147 GLN A C 1
ATOM 1151 O O . GLN A 1 147 ? 6.818 -1.778 -11.222 1.00 80.38 147 GLN A O 1
ATOM 1156 N N . ALA A 1 148 ? 7.118 -2.256 -9.061 1.00 87.25 148 ALA A N 1
ATOM 1157 C CA . ALA A 1 148 ? 7.992 -1.146 -8.694 1.00 87.25 148 ALA A CA 1
ATOM 1158 C C . ALA A 1 148 ? 8.837 -1.569 -7.477 1.00 87.25 148 ALA A C 1
ATOM 1160 O O . ALA A 1 148 ? 8.315 -2.307 -6.646 1.00 87.25 148 ALA A O 1
ATOM 1161 N N . PRO A 1 149 ? 10.088 -1.117 -7.298 1.00 90.88 149 PRO A N 1
ATOM 1162 C CA . PRO A 1 149 ? 10.823 -1.385 -6.062 1.00 90.88 149 PRO A CA 1
ATOM 1163 C C . PRO A 1 149 ? 10.174 -0.677 -4.859 1.00 90.88 149 PRO A C 1
ATOM 1165 O O . PRO A 1 149 ? 9.826 0.502 -4.948 1.00 90.88 149 PRO A O 1
ATOM 1168 N N . ALA A 1 150 ? 9.964 -1.398 -3.752 1.00 93.50 150 ALA A N 1
ATOM 1169 C CA . ALA A 1 150 ? 9.293 -0.863 -2.560 1.00 93.50 150 ALA A CA 1
ATOM 1170 C C . ALA A 1 150 ? 10.151 0.172 -1.811 1.00 93.50 150 ALA A C 1
ATOM 1172 O O . ALA A 1 150 ? 9.614 1.101 -1.216 1.00 93.50 150 ALA A O 1
ATOM 1173 N N . ASP A 1 151 ? 11.473 0.044 -1.886 1.00 93.12 151 ASP A N 1
ATOM 1174 C CA . ASP A 1 151 ? 12.472 0.977 -1.349 1.00 93.12 151 ASP A CA 1
ATOM 1175 C C . ASP A 1 151 ? 12.509 2.329 -2.084 1.00 93.12 151 ASP A C 1
ATOM 1177 O O . ASP A 1 151 ? 13.006 3.313 -1.546 1.00 93.12 151 ASP A O 1
ATOM 1181 N N . LYS A 1 152 ? 11.930 2.416 -3.289 1.00 93.38 152 LYS A N 1
ATOM 1182 C CA . LYS A 1 152 ? 11.637 3.704 -3.939 1.00 93.38 152 LYS A CA 1
ATOM 1183 C C . LYS A 1 152 ? 10.315 4.325 -3.489 1.00 93.38 152 LYS A C 1
ATOM 1185 O O . LYS A 1 152 ? 10.104 5.517 -3.691 1.00 93.38 152 LYS A O 1
ATOM 1190 N N . ALA A 1 153 ? 9.414 3.534 -2.908 1.00 95.56 153 ALA A N 1
ATOM 1191 C CA . ALA A 1 153 ? 8.134 4.017 -2.399 1.00 95.56 153 ALA A CA 1
ATOM 1192 C C . ALA A 1 153 ? 8.227 4.426 -0.923 1.00 95.56 153 ALA A C 1
ATOM 1194 O O . ALA A 1 153 ? 7.716 5.483 -0.566 1.00 95.56 153 ALA A O 1
ATOM 1195 N N . PHE A 1 154 ? 8.909 3.643 -0.085 1.00 97.62 154 PHE A N 1
ATOM 1196 C CA . PHE A 1 154 ? 9.071 3.871 1.355 1.00 97.62 154 PHE A CA 1
ATOM 1197 C C . PHE A 1 154 ? 10.523 4.188 1.703 1.00 97.62 154 PHE A C 1
ATOM 1199 O O . PHE A 1 154 ? 11.435 3.630 1.104 1.00 97.62 154 PHE A O 1
ATOM 1206 N N . GLN A 1 155 ? 10.741 5.019 2.724 1.00 98.00 155 GLN A N 1
ATOM 1207 C CA . GLN A 1 155 ? 12.095 5.319 3.214 1.00 98.00 155 GLN A CA 1
ATOM 1208 C C . GLN A 1 155 ? 12.790 4.082 3.795 1.00 98.00 155 GLN A C 1
ATOM 1210 O O . GLN A 1 155 ? 14.002 3.929 3.669 1.00 98.00 155 GLN A O 1
ATOM 1215 N N . VAL A 1 156 ? 12.025 3.200 4.441 1.00 97.88 156 VAL A N 1
ATOM 1216 C CA . VAL A 1 156 ? 12.519 1.922 4.950 1.00 97.88 156 VAL A CA 1
ATOM 1217 C C . VAL A 1 156 ? 11.601 0.809 4.463 1.00 97.88 156 VAL A C 1
ATOM 1219 O O . VAL A 1 156 ? 10.408 0.813 4.743 1.00 97.88 156 VAL A O 1
ATOM 1222 N N . ALA A 1 157 ? 12.157 -0.179 3.771 1.00 96.31 157 ALA A N 1
ATOM 1223 C CA . ALA A 1 157 ? 11.439 -1.385 3.385 1.00 96.31 157 ALA A CA 1
ATOM 1224 C C . ALA A 1 157 ? 12.239 -2.622 3.824 1.00 96.31 157 ALA A C 1
ATOM 1226 O O . ALA A 1 157 ? 13.442 -2.726 3.566 1.00 96.31 157 ALA A O 1
ATOM 1227 N N . ARG A 1 158 ? 11.587 -3.543 4.538 1.00 94.31 158 ARG A N 1
ATOM 1228 C CA . ARG A 1 158 ? 12.174 -4.787 5.070 1.00 94.31 158 ARG A CA 1
ATOM 1229 C C . ARG A 1 158 ? 11.267 -5.967 4.738 1.00 94.31 158 ARG A C 1
ATOM 1231 O O . ARG A 1 158 ? 10.093 -5.760 4.473 1.00 94.31 158 ARG A O 1
ATOM 1238 N N . ASN A 1 159 ? 11.811 -7.185 4.720 1.00 90.50 159 ASN A N 1
ATOM 1239 C CA . ASN A 1 159 ? 11.062 -8.433 4.491 1.00 90.50 159 ASN A CA 1
ATOM 1240 C C . ASN A 1 159 ? 10.060 -8.321 3.321 1.00 90.50 159 ASN A C 1
ATOM 1242 O O . ASN A 1 159 ? 8.887 -8.681 3.435 1.00 90.50 159 ASN A O 1
ATOM 1246 N N . ILE A 1 160 ? 10.510 -7.722 2.212 1.00 90.38 160 ILE A N 1
ATOM 1247 C CA . ILE A 1 160 ? 9.669 -7.450 1.046 1.00 90.38 160 ILE A CA 1
ATOM 1248 C C . ILE A 1 160 ? 9.385 -8.779 0.358 1.00 90.38 160 ILE A C 1
ATOM 1250 O O . ILE A 1 160 ? 10.300 -9.462 -0.101 1.00 90.38 160 ILE A O 1
ATOM 1254 N N . ARG A 1 161 ? 8.106 -9.123 0.246 1.00 86.44 161 ARG A N 1
ATOM 1255 C CA . ARG A 1 161 ? 7.654 -10.354 -0.403 1.00 86.44 161 ARG A CA 1
ATOM 1256 C C . ARG A 1 161 ? 7.007 -10.054 -1.750 1.00 86.44 161 ARG A C 1
ATOM 1258 O O . ARG A 1 161 ? 6.341 -9.029 -1.929 1.00 86.44 161 ARG A O 1
ATOM 1265 N N . GLY A 1 162 ? 7.237 -10.962 -2.695 1.00 82.38 162 GLY A N 1
ATOM 1266 C CA . GLY A 1 162 ? 6.711 -10.910 -4.057 1.00 82.38 162 GLY A CA 1
ATOM 1267 C C . GLY A 1 162 ? 5.231 -11.285 -4.138 1.00 82.38 162 GLY A C 1
ATOM 1268 O O . GLY A 1 162 ? 4.415 -10.797 -3.366 1.00 82.38 162 GLY A O 1
ATOM 1269 N N . GLY A 1 163 ? 4.875 -12.109 -5.121 1.00 77.56 163 GLY A N 1
ATOM 1270 C CA . GLY A 1 163 ? 3.504 -12.563 -5.339 1.00 77.56 163 GLY A CA 1
ATOM 1271 C C . GLY A 1 163 ? 3.028 -13.604 -4.326 1.00 77.56 163 GLY A C 1
ATOM 1272 O O . GLY A 1 163 ? 3.177 -13.440 -3.117 1.00 77.56 163 GLY A O 1
ATOM 1273 N N . MET A 1 164 ? 2.377 -14.653 -4.820 1.00 76.44 164 MET A N 1
ATOM 1274 C CA . MET A 1 164 ? 1.915 -15.751 -3.971 1.00 76.44 164 MET A CA 1
ATOM 1275 C C . MET A 1 164 ? 3.101 -16.544 -3.403 1.00 76.44 164 MET A C 1
ATOM 1277 O O . MET A 1 164 ? 4.124 -16.657 -4.083 1.00 76.44 164 MET A O 1
ATOM 1281 N N . PRO A 1 165 ? 2.980 -17.085 -2.176 1.00 73.31 165 PRO A N 1
ATOM 1282 C CA . PRO A 1 165 ? 3.960 -18.022 -1.647 1.00 73.31 165 PRO A CA 1
ATOM 1283 C C . PRO A 1 165 ? 3.985 -19.294 -2.499 1.00 73.31 165 PRO A C 1
ATOM 1285 O O . PRO A 1 165 ? 3.100 -19.523 -3.330 1.00 73.31 165 PRO A O 1
ATOM 1288 N N . ASN A 1 166 ? 4.986 -20.142 -2.265 1.00 72.81 166 ASN A N 1
ATOM 1289 C CA . ASN A 1 166 ? 5.054 -21.443 -2.917 1.00 72.81 166 ASN A CA 1
ATOM 1290 C C . ASN A 1 166 ? 3.774 -22.237 -2.642 1.00 72.81 166 ASN A C 1
ATOM 1292 O O . ASN A 1 166 ? 3.343 -22.387 -1.499 1.00 72.81 166 ASN A O 1
ATOM 1296 N N . GLN A 1 167 ? 3.178 -22.740 -3.715 1.00 73.50 167 GLN A N 1
ATOM 1297 C CA . GLN A 1 167 ? 2.013 -23.604 -3.659 1.00 73.50 167 GLN A CA 1
ATOM 1298 C C . GLN A 1 167 ? 2.472 -25.040 -3.403 1.00 73.50 167 GLN A C 1
ATOM 1300 O O . GLN A 1 167 ? 3.395 -25.522 -4.059 1.00 73.50 167 GLN A O 1
ATOM 1305 N N . THR A 1 168 ? 1.827 -25.730 -2.463 1.00 73.62 168 THR A N 1
ATOM 1306 C CA . THR A 1 168 ? 2.043 -27.160 -2.220 1.00 73.62 168 THR A CA 1
ATOM 1307 C C . THR A 1 168 ? 0.769 -27.921 -2.581 1.00 73.62 168 THR A C 1
ATOM 1309 O O . THR A 1 168 ? -0.317 -27.474 -2.205 1.00 73.62 168 THR A O 1
ATOM 1312 N N . PRO A 1 169 ? 0.845 -29.064 -3.291 1.00 76.00 169 PRO A N 1
ATOM 1313 C CA . PRO A 1 169 ? -0.342 -29.845 -3.651 1.00 76.00 169 PRO A CA 1
ATOM 1314 C C . PRO A 1 169 ? -1.236 -30.198 -2.452 1.00 76.00 169 PRO A C 1
ATOM 1316 O O . PRO A 1 169 ? -2.454 -30.239 -2.574 1.00 76.00 169 PRO A O 1
ATOM 1319 N N . GLN A 1 170 ? -0.631 -30.393 -1.279 1.00 75.19 170 GLN A N 1
ATOM 1320 C CA . GLN A 1 170 ? -1.301 -30.731 -0.022 1.00 75.19 170 GLN A CA 1
ATOM 1321 C C . GLN A 1 170 ? -2.147 -29.580 0.549 1.00 75.19 170 GLN A C 1
ATOM 1323 O O . GLN A 1 170 ? -3.015 -29.821 1.383 1.00 75.19 170 GLN A O 1
ATOM 1328 N N . GLY A 1 171 ? -1.888 -28.335 0.133 1.00 73.94 171 GLY A N 1
ATOM 1329 C CA . GLY A 1 171 ? -2.636 -27.158 0.574 1.00 73.94 171 GLY A CA 1
ATOM 1330 C C . GLY A 1 171 ? -3.952 -26.922 -0.176 1.00 73.94 171 GLY A C 1
ATOM 1331 O O . GLY A 1 171 ? -4.741 -26.088 0.264 1.00 73.94 171 GLY A O 1
ATOM 1332 N N . TYR A 1 172 ? -4.199 -27.634 -1.280 1.00 75.62 172 TYR A N 1
ATOM 1333 C CA . TYR A 1 172 ? -5.373 -27.458 -2.144 1.00 75.62 172 TYR A CA 1
ATOM 1334 C C . TYR A 1 172 ? -6.446 -28.531 -1.912 1.00 75.62 172 TYR A C 1
ATOM 1336 O O . TYR A 1 172 ? -6.154 -29.616 -1.419 1.00 75.62 172 TYR A O 1
ATOM 1344 N N . ASN A 1 173 ? -7.691 -28.231 -2.313 1.00 77.38 173 ASN A N 1
ATOM 1345 C CA . ASN A 1 173 ? -8.841 -29.152 -2.300 1.00 77.38 173 ASN A CA 1
ATOM 1346 C C . ASN A 1 173 ? -9.109 -29.810 -0.939 1.00 77.38 173 ASN A C 1
ATOM 1348 O O . ASN A 1 173 ? -9.268 -31.027 -0.842 1.00 77.38 173 ASN A O 1
ATOM 1352 N N . ARG A 1 174 ? -9.153 -28.996 0.116 1.00 80.19 174 ARG A N 1
ATOM 1353 C CA . ARG A 1 174 ? -9.356 -29.461 1.489 1.00 80.19 174 ARG A CA 1
ATOM 1354 C C . ARG A 1 174 ? -10.567 -28.810 2.176 1.00 80.19 174 ARG A C 1
ATOM 1356 O O . ARG A 1 174 ? -10.850 -27.651 1.876 1.00 80.19 174 ARG A O 1
ATOM 1363 N N . PRO A 1 175 ? -11.225 -29.522 3.114 1.00 79.56 175 PRO A N 1
ATOM 1364 C CA . PRO A 1 175 ? -11.044 -30.952 3.386 1.00 79.56 175 PRO A CA 1
ATOM 1365 C C . PRO A 1 175 ? -11.453 -31.827 2.198 1.00 79.56 175 PRO A C 1
ATOM 1367 O O . PRO A 1 175 ? -12.346 -31.482 1.428 1.00 79.56 175 PRO A O 1
ATOM 1370 N N . LEU A 1 176 ? -10.792 -32.976 2.052 1.00 81.38 176 LEU A N 1
ATOM 1371 C CA . LEU A 1 176 ? -11.225 -33.985 1.089 1.00 81.38 176 LEU A CA 1
ATOM 1372 C C . LEU A 1 176 ? -12.507 -34.655 1.613 1.00 81.38 176 LEU A C 1
ATOM 1374 O O . LEU A 1 176 ? -12.578 -34.937 2.813 1.00 81.38 176 LEU A O 1
ATOM 1378 N N . PRO A 1 177 ? -13.496 -34.959 0.750 1.00 87.44 177 PRO A N 1
ATOM 1379 C CA . PRO A 1 177 ? -14.725 -35.624 1.173 1.00 87.44 177 PRO A CA 1
ATOM 1380 C C . PRO A 1 177 ? -14.445 -36.890 1.996 1.00 87.44 177 PRO A C 1
ATOM 1382 O O . PRO A 1 177 ? -13.690 -37.765 1.570 1.00 87.44 177 PRO A O 1
ATOM 1385 N N . GLY A 1 178 ? -15.035 -36.966 3.193 1.00 89.44 178 GLY A N 1
ATOM 1386 C CA . GLY A 1 178 ? -14.893 -38.104 4.106 1.00 89.44 178 GLY A CA 1
ATOM 1387 C C . GLY A 1 178 ? -13.534 -38.229 4.807 1.00 89.44 178 GLY A C 1
ATOM 1388 O O . GLY A 1 178 ? -13.281 -39.258 5.433 1.00 89.44 178 GLY A O 1
ATOM 1389 N N . LYS A 1 179 ? -12.650 -37.226 4.717 1.00 85.56 179 LYS A N 1
ATOM 1390 C CA . LYS A 1 179 ? -11.345 -37.233 5.395 1.00 85.56 179 LYS A CA 1
ATOM 1391 C C . LYS A 1 179 ? -11.251 -36.132 6.456 1.00 85.56 179 LYS A C 1
ATOM 1393 O O . LYS A 1 179 ? -11.822 -35.059 6.261 1.00 85.56 179 LYS A O 1
ATOM 1398 N N . PRO A 1 180 ? -10.511 -36.365 7.557 1.00 82.19 180 PRO A N 1
ATOM 1399 C CA . PRO A 1 180 ? -10.186 -35.301 8.500 1.00 82.19 180 PRO A CA 1
ATOM 1400 C C . PRO A 1 180 ? -9.383 -34.195 7.801 1.00 82.19 180 PRO A C 1
ATOM 1402 O O . PRO A 1 180 ? -8.629 -34.476 6.867 1.00 82.19 180 PRO A O 1
ATOM 1405 N N . ASP A 1 181 ? -9.532 -32.951 8.264 1.00 79.38 181 ASP A N 1
ATOM 1406 C CA . ASP A 1 181 ? -8.714 -31.814 7.830 1.00 79.38 181 ASP A CA 1
ATOM 1407 C C . ASP A 1 181 ? -7.554 -31.608 8.814 1.00 79.38 181 ASP A C 1
ATOM 1409 O O . ASP A 1 181 ? -7.734 -30.957 9.842 1.00 79.38 181 ASP A O 1
ATOM 1413 N N . PRO A 1 182 ? -6.357 -32.169 8.567 1.00 74.12 182 PRO A N 1
ATOM 1414 C CA . PRO A 1 182 ? -5.231 -32.013 9.484 1.00 74.12 182 PRO A CA 1
ATOM 1415 C C . PRO A 1 182 ? -4.559 -30.640 9.359 1.00 74.12 182 PRO A C 1
ATOM 1417 O O . PRO A 1 182 ? -3.496 -30.424 9.944 1.00 74.12 182 PRO A O 1
ATOM 1420 N N . TRP A 1 183 ? -5.083 -29.739 8.527 1.00 72.38 183 TRP A N 1
ATOM 1421 C CA . TRP A 1 183 ? -4.418 -28.476 8.278 1.00 72.38 183 TRP A CA 1
ATOM 1422 C C . TRP A 1 183 ? -4.470 -27.566 9.489 1.00 72.38 183 TRP A C 1
ATOM 1424 O O . TRP A 1 183 ? -5.518 -27.294 10.072 1.00 72.38 183 TRP A O 1
ATOM 1434 N N . SER A 1 184 ? -3.304 -27.015 9.782 1.00 74.25 184 SER A N 1
ATOM 1435 C CA . SER A 1 184 ? -3.140 -25.929 10.720 1.00 74.25 184 SER A CA 1
ATOM 1436 C C . SER A 1 184 ? -2.557 -24.736 9.967 1.00 74.25 184 SER A C 1
ATOM 1438 O O . SER A 1 184 ? -1.564 -24.905 9.251 1.00 74.25 184 SER A O 1
ATOM 1440 N N . PRO A 1 185 ? -3.105 -23.520 10.144 1.00 66.88 185 PRO A N 1
ATOM 1441 C CA . PRO A 1 185 ? -2.507 -22.309 9.584 1.00 66.88 185 PRO A CA 1
ATOM 1442 C C . PRO A 1 185 ? -1.109 -22.025 10.160 1.00 66.88 185 PRO A C 1
ATOM 1444 O O . PRO A 1 185 ? -0.366 -21.230 9.590 1.00 66.88 185 PRO A O 1
ATOM 1447 N N . TYR A 1 186 ? -0.741 -22.688 11.262 1.00 72.94 186 TYR A N 1
ATOM 1448 C CA . TYR A 1 186 ? 0.546 -22.566 11.949 1.00 72.94 186 TYR A CA 1
ATOM 1449 C C . TYR A 1 186 ? 1.541 -23.681 11.587 1.00 72.94 186 TYR A C 1
ATOM 1451 O O . TYR A 1 186 ? 2.641 -23.717 12.134 1.00 72.94 186 TYR A O 1
ATOM 1459 N N . ASP A 1 187 ? 1.175 -24.609 10.697 1.00 75.81 187 ASP A N 1
ATOM 1460 C CA . ASP A 1 187 ? 2.080 -25.669 10.247 1.00 75.81 187 ASP A CA 1
ATOM 1461 C C . ASP A 1 187 ? 3.109 -25.113 9.251 1.00 75.81 187 ASP A C 1
ATOM 1463 O O . ASP A 1 187 ? 2.794 -24.763 8.110 1.00 75.81 187 ASP A O 1
ATOM 1467 N N . VAL A 1 188 ? 4.363 -25.033 9.694 1.00 78.19 188 VAL A N 1
ATOM 1468 C CA . VAL A 1 188 ? 5.473 -24.461 8.921 1.00 78.19 188 VAL A CA 1
ATOM 1469 C C . VAL A 1 188 ? 6.044 -25.419 7.872 1.00 78.19 188 VAL A C 1
ATOM 1471 O O . VAL A 1 188 ? 6.798 -24.977 7.006 1.00 78.19 188 VAL A O 1
ATOM 1474 N N . LYS A 1 189 ? 5.689 -26.714 7.897 1.00 77.88 189 LYS A N 1
ATOM 1475 C CA . LYS A 1 189 ? 6.322 -27.738 7.037 1.00 77.88 189 LYS A CA 1
ATOM 1476 C C . LYS A 1 189 ? 6.090 -27.525 5.543 1.00 77.88 189 LYS A C 1
ATOM 1478 O O . LYS A 1 189 ? 6.825 -28.052 4.716 1.00 77.88 189 LYS A O 1
ATOM 1483 N N . PHE A 1 190 ? 5.037 -26.792 5.197 1.00 71.38 190 PHE A N 1
ATOM 1484 C CA . PHE A 1 190 ? 4.659 -26.531 3.813 1.00 71.38 190 PHE A CA 1
ATOM 1485 C C . PHE A 1 190 ? 5.232 -25.227 3.270 1.00 71.38 190 PHE A C 1
ATOM 1487 O O . PHE A 1 190 ? 4.801 -24.796 2.202 1.00 71.38 190 PHE A O 1
ATOM 1494 N N . ASP A 1 191 ? 6.187 -24.620 3.985 1.00 68.69 191 ASP A N 1
ATOM 1495 C CA . ASP A 1 191 ? 6.887 -23.377 3.663 1.00 68.69 191 ASP A CA 1
ATOM 1496 C C . ASP A 1 191 ? 5.985 -22.131 3.591 1.00 68.69 191 ASP A C 1
ATOM 1498 O O . ASP A 1 191 ? 6.341 -21.109 4.163 1.00 68.69 191 ASP A O 1
ATOM 1502 N N . GLY A 1 192 ? 4.813 -22.197 2.949 1.00 67.88 192 GLY A N 1
ATOM 1503 C CA . GLY A 1 192 ? 3.742 -21.199 2.939 1.00 67.88 192 GLY A CA 1
ATOM 1504 C C . GLY A 1 192 ? 4.219 -19.744 2.955 1.00 67.88 192 GLY A C 1
ATOM 1505 O O . GLY A 1 192 ? 5.171 -19.358 2.279 1.00 67.88 192 GLY A O 1
ATOM 1506 N N . PHE A 1 193 ? 3.557 -18.924 3.770 1.00 60.22 193 PHE A N 1
ATOM 1507 C CA . PHE A 1 193 ? 4.024 -17.579 4.112 1.00 60.22 193 PHE A CA 1
ATOM 1508 C C . PHE A 1 193 ? 5.099 -17.587 5.218 1.00 60.22 193 PHE A C 1
ATOM 1510 O O . PHE A 1 193 ? 5.400 -16.530 5.763 1.00 60.22 193 PHE A O 1
ATOM 1517 N N . TRP A 1 194 ? 5.664 -18.735 5.587 1.00 65.62 194 TRP A N 1
ATOM 1518 C CA . TRP A 1 194 ? 6.671 -18.859 6.650 1.00 65.62 194 TRP A CA 1
ATOM 1519 C C . TRP A 1 194 ? 8.100 -18.801 6.092 1.00 65.62 194 TRP A C 1
ATOM 1521 O O . TRP A 1 194 ? 9.017 -18.293 6.737 1.00 65.62 194 TRP A O 1
ATOM 1531 N N . LYS A 1 195 ? 8.295 -19.246 4.850 1.00 64.31 195 LYS A N 1
ATOM 1532 C CA . LYS A 1 195 ? 9.575 -19.196 4.147 1.00 64.31 195 LYS A CA 1
ATOM 1533 C C . LYS A 1 195 ? 9.894 -17.762 3.722 1.00 64.31 195 LYS A C 1
ATOM 1535 O O . LYS A 1 195 ? 9.247 -17.209 2.835 1.00 64.31 195 LYS A O 1
ATOM 1540 N N . GLY A 1 196 ? 10.928 -17.179 4.330 1.00 58.47 196 GLY A N 1
ATOM 1541 C CA . GLY A 1 196 ? 11.414 -15.832 4.005 1.00 58.47 196 GLY A CA 1
ATOM 1542 C C . GLY A 1 196 ? 11.036 -14.729 5.002 1.00 58.47 196 GLY A C 1
ATOM 1543 O O . GLY A 1 196 ? 11.271 -13.565 4.681 1.00 58.47 196 GLY A O 1
ATOM 1544 N N . GLY A 1 197 ? 10.507 -15.083 6.186 1.00 49.09 197 GLY A N 1
ATOM 1545 C CA . GLY A 1 197 ? 10.367 -14.183 7.350 1.00 49.09 197 GLY A CA 1
ATOM 1546 C C . GLY A 1 197 ? 9.015 -13.519 7.473 1.00 49.09 197 GLY A C 1
ATOM 1547 O O . GLY A 1 197 ? 8.708 -12.678 6.598 1.00 49.09 197 GLY A O 1
#

Sequence (197 aa):
MRQNTIQLFGRLAAIAAMCLALGQARAKPNVLFIFADDQCFETIGSLGLTDINTPNLDRLVNRGTQFSRAYNMGSWSGAVCVASRHMLITGRHIWRAQQASQVLRGKGKNLTPEQQATREAEYANLWPQVMGRAGYQTFFTGKWHIQAPADKAFQVARNIRGGMPNQTPQGYNRPLPGKPDPWSPYDVKFDGFWKGG

Secondary structure (DSSP, 8-state):
--SHHHHHHHHHHHHHHHHHHHT--PPPPP------SS--GGGSGGGS-TTS--HHHHHHHHTS---TT------SSS-HHHHHHHHHHHT--HHHHHHHHHHHH--SS---HHHHHHHHHHHHTSHHHHHHHTT---EEEEE--SSS-GGGTSSEEEEEE-SSPPP-GGGSS-SPTTS-----TT-GGG-TTTTT-

Organism: NCBI:txid408172

Foldseek 3Di:
DPDPPVVVVVVVVVVVVVVVVVPPPPPDDDDDDDDDPPDDQQLQCCLHDVVHDDPVVNVVVVVHPDDNPDDDLAAPDPQRVQQSLLCQFQVDPRVVSVVLLVLQLPPDPDDDPVSVVVNLVSLCRGVQNVVVVVVDQFEEADERQGSHDVVSNHVYYDLYDHDFDDDDPLVPDPPDPPDDGPDDPPDCPRVGSVPRD

Radius of gyration: 25.61 Å; chains: 1; bounding box: 37×94×62 Å

InterPro domains:
  IPR000917 Sulfatase, N-terminal [PF00884] (29-147)
  IPR017850 Alkaline-phosphatase-like, core domain superfamily [G3DSA:3.40.720.10] (26-196)
  IPR017850 Alkaline-phosphatase-like, core domain superfamily [SSF53649] (28-178)
  IPR050738 Sulfatase enzyme [PTHR42693] (17-157)